Protein AF-A0A8S8YQI4-F1 (afdb_monomer_lite)

Structure (mmCIF, N/CA/C/O backbone):
data_AF-A0A8S8YQI4-F1
#
_entry.id   AF-A0A8S8YQI4-F1
#
loop_
_atom_site.group_PDB
_atom_site.id
_atom_site.type_symbol
_atom_site.label_atom_id
_atom_site.label_alt_id
_atom_site.label_comp_id
_atom_site.label_asym_id
_atom_site.label_entity_id
_atom_site.label_seq_id
_atom_site.pdbx_PDB_ins_code
_atom_site.Cartn_x
_atom_site.Cartn_y
_atom_site.Cartn_z
_atom_site.occupancy
_atom_site.B_iso_or_equiv
_atom_site.auth_seq_id
_atom_site.auth_comp_id
_atom_site.auth_asym_id
_atom_site.auth_atom_id
_atom_site.pdbx_PDB_model_num
ATOM 1 N N . MET A 1 1 ? -11.901 18.623 25.669 1.00 56.88 1 MET A N 1
ATOM 2 C CA . MET A 1 1 ? -11.409 17.222 25.648 1.00 56.88 1 MET A CA 1
ATOM 3 C C . MET A 1 1 ? -11.848 16.503 24.377 1.00 56.88 1 MET A C 1
ATOM 5 O O . MET A 1 1 ? -10.993 15.899 23.750 1.00 56.88 1 MET A O 1
ATOM 9 N N . GLN A 1 2 ? -13.115 16.624 23.959 1.00 64.44 2 GLN A N 1
ATOM 10 C CA . GLN A 1 2 ? -13.616 16.073 22.688 1.00 64.44 2 GLN A CA 1
ATOM 11 C C . GLN A 1 2 ? -12.958 16.687 21.441 1.00 64.44 2 GLN A C 1
ATOM 13 O O . GLN A 1 2 ? -12.455 15.941 20.616 1.00 64.44 2 GLN A O 1
ATOM 18 N N . GLU A 1 3 ? -12.821 18.014 21.363 1.00 71.62 3 GLU A N 1
ATOM 19 C CA . GLU A 1 3 ? -12.190 18.674 20.199 1.00 71.62 3 GLU A CA 1
ATOM 20 C C . GLU A 1 3 ? -10.741 18.226 19.954 1.00 71.62 3 GLU A C 1
ATOM 22 O O . GLU A 1 3 ? -10.328 18.026 18.819 1.00 71.62 3 GLU A O 1
ATOM 27 N N . LYS A 1 4 ? -9.959 17.999 21.020 1.00 70.75 4 LYS A N 1
ATOM 28 C CA . LYS A 1 4 ? -8.586 17.477 20.890 1.00 70.75 4 LYS A CA 1
ATOM 29 C C . LYS A 1 4 ? -8.557 16.031 20.387 1.00 70.75 4 LYS A C 1
ATOM 31 O O . LYS A 1 4 ? -7.620 15.659 19.691 1.00 70.75 4 LYS A O 1
ATOM 36 N N . LYS A 1 5 ? -9.560 15.218 20.738 1.00 68.56 5 LYS A N 1
ATOM 37 C CA . LYS A 1 5 ? -9.697 13.848 20.218 1.00 68.56 5 LYS A CA 1
ATOM 38 C C . LYS A 1 5 ? -10.067 13.855 18.740 1.00 68.56 5 LYS A C 1
ATOM 40 O O . LYS A 1 5 ? -9.473 13.122 17.961 1.00 68.56 5 LYS A O 1
ATOM 45 N N . GLU A 1 6 ? -11.000 14.717 18.359 1.00 75.50 6 GLU A N 1
ATOM 46 C CA . GLU A 1 6 ? -11.447 14.866 16.975 1.00 75.50 6 GLU A CA 1
ATOM 47 C C . GLU A 1 6 ? -10.315 15.381 16.072 1.00 75.50 6 GLU A C 1
ATOM 49 O O . GLU A 1 6 ? -10.077 14.827 15.004 1.00 75.50 6 GLU A O 1
ATOM 54 N N . GLN A 1 7 ? -9.509 16.332 16.556 1.00 71.75 7 GLN A N 1
ATOM 55 C CA . GLN A 1 7 ? -8.294 16.784 15.867 1.00 71.75 7 GLN A CA 1
ATOM 56 C C . GLN A 1 7 ? -7.255 15.670 15.689 1.00 71.75 7 GLN A C 1
ATOM 58 O O . GLN A 1 7 ? -6.688 15.531 14.609 1.00 71.75 7 GLN A O 1
ATOM 63 N N . LEU A 1 8 ? -7.008 14.856 16.722 1.00 74.00 8 LEU A N 1
ATOM 64 C CA . LEU A 1 8 ? -6.088 13.715 16.620 1.00 74.00 8 LEU A CA 1
ATOM 65 C C . LEU A 1 8 ? -6.598 12.650 15.642 1.00 74.00 8 LEU A C 1
ATOM 67 O O . LEU A 1 8 ? -5.800 12.026 14.942 1.00 74.00 8 LEU A O 1
ATOM 71 N N . ARG A 1 9 ? -7.918 12.449 15.584 1.00 71.12 9 ARG A N 1
ATOM 72 C CA . ARG A 1 9 ? -8.564 11.531 14.646 1.00 71.12 9 ARG A CA 1
ATOM 73 C C . ARG A 1 9 ? -8.405 12.018 13.207 1.00 71.12 9 ARG A C 1
ATOM 75 O O . ARG A 1 9 ? -7.918 11.253 12.381 1.00 71.12 9 ARG A O 1
ATOM 82 N N . LEU A 1 10 ? -8.729 13.281 12.932 1.00 74.31 10 LEU A N 1
ATOM 83 C CA . LEU A 1 10 ? -8.571 13.891 11.608 1.00 74.31 10 LEU A CA 1
ATOM 84 C C . LEU A 1 10 ? -7.110 13.870 11.144 1.00 74.31 10 LEU A C 1
ATOM 86 O O . LEU A 1 10 ? -6.831 13.409 10.042 1.00 74.31 10 LEU A O 1
ATOM 90 N N . ALA A 1 11 ? -6.169 14.249 12.014 1.00 75.88 11 ALA A N 1
ATOM 91 C CA . ALA A 1 11 ? -4.742 14.217 11.696 1.00 75.88 11 ALA A CA 1
ATOM 92 C C . ALA A 1 11 ? -4.249 12.802 11.346 1.00 75.88 11 ALA A C 1
ATOM 94 O O . ALA A 1 11 ? -3.441 12.628 10.436 1.00 75.88 11 ALA A O 1
ATOM 95 N N . ARG A 1 12 ? -4.757 11.772 12.036 1.00 70.25 12 ARG A N 1
ATOM 96 C CA . ARG A 1 12 ? -4.430 10.375 11.731 1.00 70.25 12 ARG A CA 1
ATOM 97 C C . ARG A 1 12 ? -5.005 9.945 10.379 1.00 70.25 12 ARG A C 1
ATOM 99 O O . ARG A 1 12 ? -4.291 9.322 9.602 1.00 70.25 12 ARG A O 1
ATOM 106 N N . VAL A 1 13 ? -6.262 10.287 10.086 1.00 71.38 13 VAL A N 1
ATOM 107 C CA . VAL A 1 13 ? -6.902 9.992 8.789 1.00 71.38 13 VAL A CA 1
ATOM 108 C C . VAL A 1 13 ? -6.137 10.659 7.643 1.00 71.38 13 VAL A C 1
ATOM 110 O O . VAL A 1 13 ? -5.856 10.014 6.633 1.00 71.38 13 VAL A O 1
ATOM 113 N N . GLU A 1 14 ? -5.760 11.928 7.801 1.00 75.88 14 GLU A N 1
ATOM 114 C CA . GLU A 1 14 ? -4.993 12.672 6.798 1.00 75.88 14 GLU A CA 1
ATOM 115 C C . GLU A 1 14 ? -3.600 12.074 6.569 1.00 75.88 14 GLU A C 1
ATOM 117 O O . GLU A 1 14 ? -3.193 11.905 5.418 1.00 75.88 14 GLU A O 1
ATOM 122 N N . ASP A 1 15 ? -2.894 11.679 7.633 1.00 73.81 15 ASP A N 1
ATOM 123 C CA . ASP A 1 15 ? -1.595 11.007 7.525 1.00 73.81 15 ASP A CA 1
ATOM 124 C C . ASP A 1 15 ? -1.710 9.671 6.767 1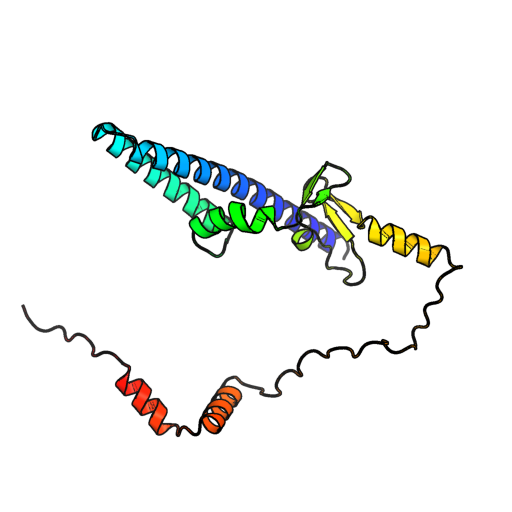.00 73.81 15 ASP A C 1
ATOM 126 O O . ASP A 1 15 ? -0.941 9.401 5.841 1.00 73.81 15 ASP A O 1
ATOM 130 N N . PHE A 1 16 ? -2.736 8.864 7.061 1.00 68.81 16 PHE A N 1
ATOM 131 C CA . PHE A 1 16 ? -3.000 7.629 6.316 1.00 68.81 16 PHE A CA 1
ATOM 132 C C . PHE A 1 16 ? -3.361 7.879 4.849 1.00 68.81 16 PHE A C 1
ATOM 134 O O . PHE A 1 16 ? -2.871 7.158 3.978 1.00 68.81 16 PHE A O 1
ATOM 141 N N . ARG A 1 17 ? -4.174 8.898 4.541 1.00 74.50 17 ARG A N 1
ATOM 142 C CA . ARG A 1 17 ? -4.509 9.264 3.153 1.00 74.50 17 ARG A CA 1
ATOM 143 C C . ARG A 1 17 ? -3.270 9.689 2.372 1.00 74.50 17 ARG A C 1
ATOM 145 O O . ARG A 1 17 ? -3.064 9.219 1.251 1.00 74.50 17 ARG A O 1
ATOM 152 N N . ASN A 1 18 ? -2.414 10.506 2.981 1.00 74.56 18 ASN A N 1
ATOM 153 C CA . ASN A 1 18 ? -1.145 10.913 2.386 1.00 74.56 18 ASN A CA 1
ATOM 154 C C . ASN A 1 18 ? -0.247 9.696 2.130 1.00 74.56 18 ASN A C 1
ATOM 156 O O . ASN A 1 18 ? 0.231 9.510 1.009 1.00 74.56 18 ASN A O 1
ATOM 160 N N . LYS A 1 19 ? -0.106 8.797 3.111 1.00 72.44 19 LYS A N 1
ATOM 161 C CA . LYS A 1 19 ? 0.637 7.537 2.952 1.00 72.44 19 LYS A CA 1
ATOM 162 C C . LYS A 1 19 ? 0.039 6.637 1.863 1.00 72.44 19 LYS A C 1
ATOM 164 O O . LYS A 1 19 ? 0.785 6.113 1.040 1.00 72.44 19 LYS A O 1
ATOM 169 N N . LYS A 1 20 ? -1.290 6.511 1.759 1.00 76.12 20 LYS A N 1
ATOM 170 C CA . LYS A 1 20 ? -1.975 5.739 0.698 1.00 76.12 20 LYS A CA 1
ATOM 171 C C . LYS A 1 20 ? -1.649 6.288 -0.695 1.00 76.12 20 LYS A C 1
ATOM 173 O O . LYS A 1 20 ? -1.354 5.512 -1.606 1.00 76.12 20 LYS A O 1
ATOM 178 N N . LEU A 1 21 ? -1.646 7.612 -0.869 1.00 79.31 21 LEU A N 1
ATOM 179 C CA . LEU A 1 21 ? -1.273 8.251 -2.137 1.00 79.31 21 LEU A CA 1
ATOM 180 C C . LEU A 1 21 ? 0.182 7.962 -2.523 1.00 79.31 21 LEU A C 1
ATOM 182 O O . LEU A 1 21 ? 0.447 7.583 -3.667 1.00 79.31 21 LEU A O 1
ATOM 186 N N . VAL A 1 22 ? 1.113 8.101 -1.576 1.00 78.31 22 VAL A N 1
ATOM 187 C CA . VAL A 1 22 ? 2.540 7.827 -1.809 1.00 78.31 22 VAL A CA 1
ATOM 188 C C . VAL A 1 22 ? 2.764 6.338 -2.093 1.00 78.31 22 VAL A C 1
ATOM 190 O O . VAL A 1 22 ? 3.455 6.000 -3.049 1.00 78.31 22 VAL A O 1
ATOM 193 N N . MET A 1 23 ? 2.097 5.435 -1.371 1.00 77.50 23 MET A N 1
ATOM 194 C CA . MET A 1 23 ? 2.178 3.986 -1.594 1.00 77.50 23 MET A CA 1
ATOM 195 C C . MET A 1 23 ? 1.638 3.570 -2.971 1.00 77.50 23 MET A C 1
ATOM 197 O O . MET A 1 23 ? 2.203 2.696 -3.633 1.00 77.50 23 MET A O 1
ATOM 201 N N . ASN A 1 24 ? 0.566 4.211 -3.441 1.00 78.94 24 ASN A N 1
ATOM 202 C CA . ASN A 1 24 ? 0.034 3.987 -4.784 1.00 78.94 24 ASN A CA 1
ATOM 203 C C . ASN A 1 24 ? 0.989 4.478 -5.876 1.00 78.94 24 ASN A C 1
ATOM 205 O O . ASN A 1 24 ? 1.142 3.805 -6.898 1.00 78.94 24 ASN A O 1
ATOM 209 N N . ARG A 1 25 ? 1.639 5.629 -5.668 1.00 86.00 25 ARG A N 1
ATOM 210 C CA . ARG A 1 25 ? 2.670 6.146 -6.576 1.00 86.00 25 ARG A CA 1
ATOM 211 C C . ARG A 1 25 ? 3.883 5.215 -6.614 1.00 86.00 25 ARG A C 1
ATOM 213 O O . ARG A 1 25 ? 4.232 4.754 -7.697 1.00 86.00 25 ARG A O 1
ATOM 220 N N . LEU A 1 26 ? 4.421 4.845 -5.451 1.00 83.75 26 LEU A N 1
ATOM 221 C CA . LEU A 1 26 ? 5.543 3.916 -5.313 1.00 83.75 26 LEU A CA 1
ATOM 222 C C . LEU A 1 26 ? 5.267 2.579 -6.007 1.00 83.75 26 LEU A C 1
ATOM 224 O O . LEU A 1 26 ? 6.092 2.095 -6.776 1.00 83.75 26 LEU A O 1
ATOM 228 N N . GLY A 1 27 ? 4.075 2.011 -5.801 1.00 80.44 27 GLY A N 1
ATOM 229 C CA . GLY A 1 27 ? 3.669 0.769 -6.453 1.00 80.44 27 GLY A CA 1
ATOM 230 C C . GLY A 1 27 ? 3.701 0.845 -7.983 1.00 80.44 27 GLY A C 1
ATOM 231 O O . GLY A 1 27 ? 4.165 -0.094 -8.624 1.00 80.44 27 GLY A O 1
ATOM 232 N N . LYS A 1 28 ? 3.260 1.968 -8.569 1.00 86.00 28 LYS A N 1
ATOM 233 C CA . LYS A 1 28 ? 3.327 2.198 -10.024 1.00 86.00 28 LYS A CA 1
ATOM 234 C C . LYS A 1 28 ? 4.765 2.362 -10.511 1.00 86.00 28 LYS A C 1
ATOM 236 O O . LYS A 1 28 ? 5.101 1.843 -11.573 1.00 86.00 28 LYS A O 1
ATOM 241 N N . THR A 1 29 ? 5.606 3.062 -9.750 1.00 86.81 29 THR A N 1
ATOM 242 C CA . THR A 1 29 ? 7.029 3.235 -10.079 1.00 86.81 29 THR A CA 1
ATOM 243 C C . THR A 1 29 ? 7.747 1.889 -10.091 1.00 86.81 29 THR A C 1
ATOM 245 O O . THR A 1 29 ? 8.427 1.578 -11.064 1.00 86.81 29 THR A O 1
ATOM 248 N N . ILE A 1 30 ? 7.523 1.053 -9.075 1.00 83.38 30 ILE A N 1
ATOM 249 C CA . ILE A 1 30 ? 8.073 -0.306 -8.995 1.00 83.38 30 ILE A CA 1
ATOM 250 C C . ILE A 1 30 ? 7.591 -1.170 -10.169 1.00 83.38 30 ILE A C 1
ATOM 252 O O . ILE A 1 30 ? 8.398 -1.841 -10.805 1.00 83.38 30 ILE A O 1
ATOM 256 N N . GLU A 1 31 ? 6.298 -1.132 -10.508 1.00 85.12 31 GLU A N 1
ATOM 257 C CA . GLU A 1 31 ? 5.772 -1.870 -11.666 1.00 85.12 31 GLU A CA 1
ATOM 258 C C . GLU A 1 31 ? 6.450 -1.437 -12.978 1.00 85.12 31 GLU A C 1
ATOM 260 O O . GLU A 1 31 ? 6.742 -2.268 -13.840 1.00 85.12 31 GLU A O 1
ATOM 265 N N . LEU A 1 32 ? 6.720 -0.138 -13.135 1.00 88.94 32 LEU A N 1
ATOM 266 C CA . LEU A 1 32 ? 7.417 0.386 -14.303 1.00 88.94 32 LEU A CA 1
ATOM 267 C C . LEU A 1 32 ? 8.888 -0.050 -14.339 1.00 88.94 32 LEU A C 1
ATOM 269 O O . LEU A 1 32 ? 9.364 -0.409 -15.411 1.00 88.94 32 LEU A O 1
ATOM 273 N N . ILE A 1 33 ? 9.583 -0.048 -13.195 1.00 86.75 33 ILE A N 1
ATOM 274 C CA . ILE A 1 33 ? 10.963 -0.547 -13.073 1.00 86.75 33 ILE A CA 1
ATOM 275 C C . ILE A 1 33 ? 11.029 -1.991 -13.566 1.00 86.75 33 ILE A C 1
ATOM 277 O O . ILE A 1 33 ? 11.780 -2.269 -14.492 1.00 86.75 33 ILE A O 1
ATOM 281 N N . VAL A 1 34 ? 10.157 -2.870 -13.061 1.00 84.75 34 VAL A N 1
ATOM 282 C CA . VAL A 1 34 ? 10.121 -4.283 -13.478 1.00 84.75 34 VAL A CA 1
ATOM 283 C C . VAL A 1 34 ? 9.887 -4.422 -14.989 1.00 84.75 34 VAL A C 1
ATOM 285 O O . VAL A 1 34 ? 10.515 -5.247 -15.648 1.00 84.75 34 VAL A O 1
ATOM 288 N N . LYS A 1 35 ? 9.008 -3.600 -15.582 1.00 88.06 35 LYS A N 1
ATOM 289 C CA . LYS A 1 35 ? 8.797 -3.593 -17.044 1.00 88.06 35 LYS A CA 1
ATOM 290 C C . LYS A 1 35 ? 10.040 -3.137 -17.811 1.00 88.06 35 LYS A C 1
ATOM 292 O O . LYS A 1 35 ? 10.332 -3.690 -18.867 1.00 88.06 35 LYS A O 1
ATOM 297 N N . LEU A 1 36 ? 10.744 -2.124 -17.312 1.00 88.31 36 LEU A N 1
ATOM 298 C CA . LEU A 1 36 ? 11.964 -1.602 -17.929 1.00 88.31 36 LEU A CA 1
ATOM 299 C C . LEU A 1 36 ? 13.132 -2.589 -17.817 1.00 88.31 36 LEU A C 1
ATOM 301 O O . LEU A 1 36 ? 13.884 -2.711 -18.778 1.00 88.31 36 LEU A O 1
ATOM 305 N N . GLU A 1 37 ? 13.257 -3.308 -16.700 1.00 85.19 37 GLU A N 1
ATOM 306 C CA . GLU A 1 37 ? 14.256 -4.369 -16.509 1.00 85.19 37 GLU A CA 1
ATOM 307 C C . GLU A 1 37 ? 14.031 -5.522 -17.489 1.00 85.19 37 GLU A C 1
ATOM 309 O O . GLU A 1 37 ? 14.949 -5.874 -18.223 1.00 85.19 37 GLU A O 1
ATOM 314 N N . ASN A 1 38 ? 12.792 -6.018 -17.604 1.00 85.12 38 ASN A N 1
ATOM 315 C CA . ASN A 1 38 ? 12.456 -7.056 -18.587 1.00 85.12 38 ASN A CA 1
ATOM 316 C C . ASN A 1 38 ? 12.790 -6.609 -20.021 1.00 85.12 38 ASN A C 1
ATOM 318 O O . ASN A 1 38 ? 13.390 -7.355 -20.789 1.00 85.12 38 ASN A O 1
ATOM 322 N N . ASN A 1 39 ? 12.451 -5.364 -20.375 1.00 87.75 39 ASN A N 1
ATOM 323 C CA . ASN A 1 39 ? 12.792 -4.821 -21.689 1.00 87.75 39 ASN A CA 1
ATOM 324 C C . ASN A 1 39 ? 14.312 -4.682 -21.883 1.00 87.75 39 ASN A C 1
ATOM 326 O O . ASN A 1 39 ? 14.794 -4.880 -22.990 1.00 87.75 39 ASN A O 1
ATOM 330 N N . LEU A 1 40 ? 15.075 -4.321 -20.844 1.00 87.00 40 LEU A N 1
ATOM 331 C CA . LEU A 1 40 ? 16.535 -4.195 -20.915 1.00 87.00 40 LEU A CA 1
ATOM 332 C C . LEU A 1 40 ? 17.213 -5.548 -21.171 1.00 87.00 40 LEU A C 1
ATOM 334 O O . LEU A 1 40 ? 18.232 -5.590 -21.870 1.00 87.00 40 LEU A O 1
ATOM 338 N N . ASP A 1 41 ? 16.661 -6.622 -20.612 1.00 80.62 41 ASP A N 1
ATOM 339 C CA . ASP A 1 41 ? 17.153 -7.985 -20.809 1.00 80.62 41 ASP A CA 1
ATOM 340 C C . ASP A 1 41 ? 16.920 -8.471 -22.247 1.00 80.62 41 ASP A C 1
ATOM 342 O O . ASP A 1 41 ? 17.832 -9.046 -22.847 1.00 80.62 41 ASP A O 1
ATOM 346 N N . ASP A 1 42 ? 15.760 -8.152 -22.828 1.00 87.56 42 ASP A N 1
ATOM 347 C CA . ASP A 1 42 ? 15.399 -8.511 -24.207 1.00 87.56 42 ASP A CA 1
ATOM 348 C C . ASP A 1 42 ? 16.047 -7.601 -25.276 1.00 87.56 42 ASP A C 1
ATOM 350 O O . ASP A 1 42 ? 16.108 -7.955 -26.459 1.00 87.56 42 ASP A O 1
ATOM 354 N N . GLU A 1 43 ? 16.537 -6.416 -24.896 1.00 90.44 43 GLU A N 1
ATOM 355 C CA . GLU A 1 43 ? 17.016 -5.413 -25.848 1.00 90.44 43 GLU A CA 1
ATOM 356 C C . GLU A 1 43 ? 18.442 -5.697 -26.346 1.00 90.44 43 GLU A C 1
ATOM 358 O O . GLU A 1 43 ? 19.406 -5.801 -25.581 1.00 90.44 43 GLU A O 1
ATOM 363 N N . SER A 1 44 ? 18.598 -5.753 -27.670 1.00 85.62 44 SER A N 1
ATOM 364 C CA . SER A 1 44 ? 19.865 -6.104 -28.334 1.00 85.62 44 SER A CA 1
ATOM 365 C C . SER A 1 44 ? 20.672 -4.892 -28.802 1.00 85.62 44 SER A C 1
ATOM 367 O O . SER A 1 44 ? 21.852 -5.027 -29.119 1.00 85.62 44 SER A O 1
ATOM 369 N N . LYS A 1 45 ? 20.060 -3.700 -28.852 1.00 92.88 45 LYS A N 1
ATOM 370 C CA . LYS A 1 45 ? 20.719 -2.470 -29.315 1.00 92.88 45 LYS A CA 1
ATOM 371 C C . LYS A 1 45 ? 21.293 -1.661 -28.156 1.00 92.88 45 LYS A C 1
ATOM 373 O O . LYS A 1 45 ? 20.545 -1.155 -27.322 1.00 92.88 45 LYS A O 1
ATOM 378 N N . ASP A 1 46 ? 22.604 -1.427 -28.173 1.00 87.31 46 ASP A N 1
ATOM 379 C CA . ASP A 1 46 ? 23.318 -0.713 -27.102 1.00 87.31 46 ASP A CA 1
ATOM 380 C C . ASP A 1 46 ? 22.781 0.699 -26.821 1.00 87.31 46 ASP A C 1
ATOM 382 O O . ASP A 1 46 ? 22.627 1.082 -25.662 1.00 87.31 46 ASP A O 1
ATOM 386 N N . GLU A 1 47 ? 22.406 1.462 -27.854 1.00 89.62 47 GLU A N 1
ATOM 387 C CA . GLU A 1 47 ? 21.803 2.792 -27.666 1.00 89.62 47 GLU A CA 1
ATOM 388 C C . GLU A 1 47 ? 20.460 2.736 -26.920 1.00 89.62 47 GLU A C 1
ATOM 390 O O . GLU A 1 47 ? 20.145 3.626 -26.127 1.00 89.62 47 GLU A O 1
ATOM 395 N N . GLN A 1 48 ? 19.648 1.702 -27.168 1.00 89.44 48 GLN A N 1
ATOM 396 C CA . GLN A 1 48 ? 18.376 1.513 -26.468 1.00 89.44 48 GLN A CA 1
ATOM 397 C C . GLN A 1 48 ? 18.609 0.992 -25.049 1.00 89.44 48 GLN A C 1
ATOM 399 O O . GLN A 1 48 ? 17.970 1.486 -24.121 1.00 89.44 48 GLN A O 1
ATOM 404 N N . ARG A 1 49 ? 19.591 0.102 -24.852 1.00 89.19 49 ARG A N 1
ATOM 405 C CA . ARG A 1 49 ? 20.017 -0.344 -23.518 1.00 89.19 49 ARG A CA 1
ATOM 406 C C . ARG A 1 49 ? 20.497 0.822 -22.654 1.00 89.19 49 ARG A C 1
ATOM 408 O O . ARG A 1 49 ? 20.119 0.889 -21.490 1.00 89.19 49 ARG A O 1
ATOM 415 N N . SER A 1 50 ? 21.274 1.759 -23.208 1.00 90.75 50 SER A N 1
ATOM 416 C CA . SER A 1 50 ? 21.719 2.954 -22.472 1.00 90.75 50 SER A CA 1
ATOM 417 C C . SER A 1 50 ? 20.530 3.797 -22.009 1.00 90.75 50 SER A C 1
ATOM 419 O O . SER A 1 50 ? 20.430 4.113 -20.830 1.00 90.75 50 SER A O 1
ATOM 421 N N . LYS A 1 51 ? 19.567 4.071 -22.899 1.00 93.00 51 LYS A N 1
ATOM 422 C CA . LYS A 1 51 ? 18.353 4.833 -22.552 1.00 93.00 51 LYS A CA 1
ATOM 423 C C . LYS A 1 51 ? 17.499 4.139 -21.492 1.00 93.00 51 LYS A C 1
ATOM 425 O O . LYS A 1 51 ? 16.892 4.810 -20.662 1.00 93.00 51 LYS A O 1
ATOM 430 N N . LEU A 1 52 ? 17.415 2.809 -21.536 1.00 90.00 52 LEU A N 1
ATOM 431 C CA . LEU A 1 52 ? 16.694 2.023 -20.535 1.00 90.00 52 LEU A CA 1
ATOM 432 C C . LEU A 1 52 ? 17.391 2.082 -19.170 1.00 90.00 52 LEU A C 1
ATOM 434 O O . LEU A 1 52 ? 16.705 2.229 -18.164 1.00 90.00 52 LEU A O 1
ATOM 438 N N . ARG A 1 53 ? 18.731 2.051 -19.125 1.00 88.69 53 ARG A N 1
ATOM 439 C CA . ARG A 1 53 ? 19.496 2.242 -17.880 1.00 88.69 53 ARG A CA 1
ATOM 440 C C . ARG A 1 53 ? 19.267 3.626 -17.271 1.00 88.69 53 ARG A C 1
ATOM 442 O O . ARG A 1 53 ? 18.978 3.695 -16.082 1.00 88.69 53 ARG A O 1
ATOM 449 N N . ASP A 1 54 ? 19.290 4.688 -18.077 1.00 93.69 54 ASP A N 1
ATOM 450 C CA . ASP A 1 54 ? 19.032 6.057 -17.597 1.00 93.69 54 ASP A CA 1
ATOM 451 C C . ASP A 1 54 ? 17.610 6.195 -17.015 1.00 93.69 54 ASP A C 1
ATOM 453 O O . ASP A 1 54 ? 17.377 6.844 -15.988 1.00 93.69 54 ASP A O 1
ATOM 457 N N . GLN A 1 55 ? 16.629 5.548 -17.657 1.00 90.69 55 GLN A N 1
ATOM 458 C CA . GLN A 1 55 ? 15.262 5.493 -17.142 1.00 90.69 55 GLN A CA 1
ATOM 459 C C . GLN A 1 55 ? 15.185 4.702 -15.836 1.00 90.69 55 GLN A C 1
ATOM 461 O O . GLN A 1 55 ? 14.540 5.164 -14.899 1.00 90.69 55 GLN A O 1
ATOM 466 N N . LEU A 1 56 ? 15.841 3.544 -15.749 1.00 88.25 56 LEU A N 1
ATOM 467 C CA . LEU A 1 56 ? 15.887 2.737 -14.529 1.00 88.25 56 LEU A CA 1
ATOM 468 C C . LEU A 1 56 ? 16.517 3.499 -13.363 1.00 88.25 56 LEU A C 1
ATOM 470 O O . LEU A 1 56 ? 15.969 3.465 -12.265 1.00 88.25 56 LEU A O 1
ATOM 474 N N . GLU A 1 57 ? 17.596 4.244 -13.599 1.00 87.44 57 GLU A N 1
ATOM 475 C CA . GLU A 1 57 ? 18.220 5.095 -12.583 1.00 87.44 57 GLU A CA 1
ATOM 476 C C . GLU A 1 57 ? 17.245 6.170 -12.086 1.00 87.44 57 GLU A C 1
ATOM 478 O O . GLU A 1 57 ? 17.009 6.301 -10.883 1.00 87.44 57 GLU A O 1
ATOM 483 N N . THR A 1 58 ? 16.589 6.874 -13.014 1.00 91.75 58 THR A N 1
ATOM 484 C CA . THR A 1 58 ? 15.596 7.905 -12.675 1.00 91.75 58 THR A CA 1
ATOM 485 C C . THR A 1 58 ? 14.447 7.325 -11.845 1.00 91.75 58 THR A C 1
ATOM 487 O O . THR A 1 58 ? 14.073 7.882 -10.812 1.00 91.75 58 THR A O 1
ATOM 490 N N . ARG A 1 59 ? 13.901 6.174 -12.257 1.00 87.56 59 ARG A N 1
ATOM 491 C CA . ARG A 1 59 ? 12.806 5.504 -11.542 1.00 87.56 59 ARG A CA 1
ATOM 492 C C . ARG A 1 59 ? 13.248 4.931 -10.201 1.00 87.56 59 ARG A C 1
ATOM 494 O O . ARG A 1 59 ? 12.469 4.969 -9.252 1.00 87.56 59 ARG A O 1
ATOM 501 N N . GLY A 1 60 ? 14.485 4.454 -10.101 1.00 83.50 60 GLY A N 1
ATOM 502 C CA . GLY A 1 60 ? 15.082 4.001 -8.849 1.00 83.50 60 GLY A CA 1
ATOM 503 C C . GLY A 1 60 ? 15.149 5.123 -7.813 1.00 83.50 60 GLY A C 1
ATOM 504 O O . GLY A 1 60 ? 14.752 4.921 -6.667 1.00 83.50 60 GLY A O 1
ATOM 505 N N . LEU A 1 61 ? 15.549 6.330 -8.225 1.00 84.12 61 LEU A N 1
ATOM 506 C CA . LEU A 1 61 ? 15.569 7.511 -7.354 1.00 84.12 61 LEU A CA 1
ATOM 507 C C . LEU A 1 61 ? 14.161 7.957 -6.929 1.00 84.12 61 LEU A C 1
ATOM 509 O O . LEU A 1 61 ? 13.957 8.337 -5.775 1.00 84.12 61 LEU A O 1
ATOM 513 N N . GLU A 1 62 ? 13.181 7.900 -7.836 1.00 87.75 62 GLU A N 1
ATOM 514 C CA . GLU A 1 62 ? 11.772 8.170 -7.511 1.00 87.75 62 GLU A CA 1
ATOM 515 C C . GLU A 1 62 ? 11.238 7.175 -6.471 1.00 87.75 62 GLU A C 1
ATOM 517 O O . GLU A 1 62 ? 10.628 7.580 -5.480 1.00 87.75 62 GLU A O 1
ATOM 522 N N . ALA A 1 63 ? 11.509 5.881 -6.663 1.00 83.88 63 ALA A N 1
ATOM 523 C CA . ALA A 1 63 ? 11.089 4.836 -5.738 1.00 83.88 63 ALA A CA 1
ATOM 524 C C . ALA A 1 63 ? 11.767 4.977 -4.368 1.00 83.88 63 ALA A C 1
ATOM 526 O O . ALA A 1 63 ? 11.095 4.854 -3.348 1.00 83.88 63 ALA A O 1
ATOM 527 N N . ALA A 1 64 ? 13.067 5.287 -4.330 1.00 78.19 64 ALA A N 1
ATOM 528 C CA . ALA A 1 64 ? 13.804 5.503 -3.085 1.00 78.19 64 ALA A CA 1
ATOM 529 C C . ALA A 1 64 ? 13.247 6.691 -2.284 1.00 78.19 64 ALA A C 1
ATOM 531 O O . ALA A 1 64 ? 13.058 6.585 -1.074 1.00 78.19 64 ALA A O 1
ATOM 532 N N . ARG A 1 65 ? 12.904 7.793 -2.962 1.00 82.75 65 ARG A N 1
ATOM 533 C CA . ARG A 1 65 ? 12.288 8.963 -2.320 1.00 82.75 65 ARG A CA 1
ATOM 534 C C . ARG A 1 65 ? 10.932 8.633 -1.702 1.00 82.75 65 ARG A C 1
ATOM 536 O O . ARG A 1 65 ? 10.651 9.026 -0.575 1.00 82.75 65 ARG A O 1
ATOM 543 N N . ASP A 1 66 ? 10.081 7.931 -2.444 1.00 82.56 66 ASP A N 1
ATOM 544 C CA . ASP A 1 66 ? 8.754 7.551 -1.953 1.00 82.56 66 ASP A CA 1
ATOM 545 C C . ASP A 1 66 ? 8.841 6.515 -0.822 1.00 82.56 66 ASP A C 1
ATOM 547 O O . ASP A 1 66 ? 8.030 6.539 0.101 1.00 82.56 66 ASP A O 1
ATOM 551 N N . HIS A 1 67 ? 9.847 5.642 -0.862 1.00 77.88 67 HIS A N 1
ATOM 552 C CA . HIS A 1 67 ? 10.155 4.686 0.198 1.00 77.88 67 HIS A CA 1
ATOM 553 C C . HIS A 1 67 ? 10.579 5.383 1.498 1.00 77.88 67 HIS A C 1
ATOM 555 O O . HIS A 1 67 ? 10.105 5.012 2.572 1.00 77.88 67 HIS A O 1
ATOM 561 N N . GLU A 1 68 ? 11.440 6.399 1.405 1.00 77.75 68 GLU A N 1
ATOM 562 C CA . GLU A 1 68 ? 11.864 7.224 2.542 1.00 77.75 68 GLU A CA 1
ATOM 563 C C . GLU A 1 68 ? 10.685 8.019 3.123 1.00 77.75 68 GLU A C 1
ATOM 565 O O . GLU A 1 68 ? 10.479 8.022 4.332 1.00 77.75 68 GLU A O 1
ATOM 570 N N . MET A 1 69 ? 9.847 8.611 2.264 1.00 77.12 69 MET A N 1
ATOM 571 C CA . MET A 1 69 ? 8.658 9.372 2.675 1.00 77.12 69 MET A CA 1
ATOM 572 C C . MET A 1 69 ? 7.612 8.522 3.410 1.00 77.12 69 MET A C 1
ATOM 574 O O . MET A 1 69 ? 6.842 9.044 4.213 1.00 77.12 69 MET A O 1
ATOM 578 N N . LEU A 1 70 ? 7.562 7.221 3.124 1.00 72.62 70 LEU A N 1
ATOM 579 C CA . LEU A 1 70 ? 6.686 6.278 3.816 1.00 72.62 70 LEU A CA 1
ATOM 580 C C . LEU A 1 70 ? 7.317 5.688 5.085 1.00 72.62 70 LEU A C 1
ATOM 582 O O . LEU A 1 70 ? 6.653 4.894 5.750 1.00 72.62 70 LEU A O 1
ATOM 586 N N . GLU A 1 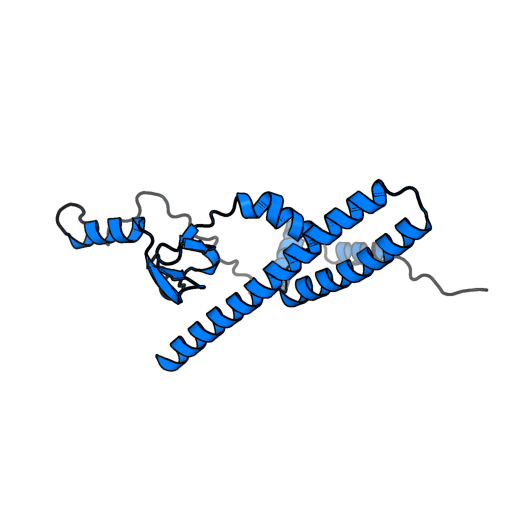71 ? 8.569 6.043 5.398 1.00 71.88 71 GLU A N 1
ATOM 587 C CA . GLU A 1 71 ? 9.355 5.481 6.506 1.00 71.88 71 GLU A CA 1
ATOM 588 C C . GLU A 1 71 ? 9.324 3.942 6.517 1.00 71.88 71 GLU A C 1
ATOM 590 O O . GLU A 1 71 ? 9.306 3.297 7.568 1.00 71.88 71 GLU A O 1
ATOM 595 N N . LEU A 1 72 ? 9.268 3.329 5.328 1.00 66.00 72 LEU A N 1
ATOM 596 C CA . LEU A 1 72 ? 9.188 1.878 5.221 1.00 66.00 72 LEU A CA 1
ATOM 597 C C . LEU A 1 72 ? 10.517 1.280 5.675 1.00 66.00 72 LEU A C 1
ATOM 599 O O . LEU A 1 72 ? 11.586 1.683 5.222 1.00 66.00 72 LEU A O 1
ATOM 603 N N . ALA A 1 73 ? 10.449 0.303 6.572 1.00 59.84 73 ALA A N 1
ATOM 604 C CA . ALA A 1 73 ? 11.605 -0.500 6.930 1.00 59.84 73 ALA A CA 1
ATOM 605 C C . ALA A 1 73 ? 11.843 -1.550 5.836 1.00 59.84 73 ALA A C 1
ATOM 607 O O . ALA A 1 73 ? 10.935 -2.318 5.515 1.00 59.84 73 ALA A O 1
ATOM 608 N N . GLY A 1 74 ? 13.058 -1.599 5.291 1.00 63.91 74 GLY A N 1
ATOM 609 C CA . GLY A 1 74 ? 13.460 -2.589 4.290 1.00 63.91 74 GLY A CA 1
ATOM 610 C C . GLY A 1 74 ? 14.068 -1.969 3.036 1.00 63.91 74 GLY A C 1
ATOM 611 O O . GLY A 1 74 ? 14.253 -0.761 2.931 1.00 63.91 74 GLY A O 1
ATOM 612 N N . THR A 1 75 ? 14.432 -2.831 2.101 1.00 67.00 75 THR A N 1
ATOM 613 C CA . THR A 1 75 ? 14.879 -2.488 0.751 1.00 67.00 75 THR A CA 1
ATOM 614 C C . THR A 1 75 ? 13.676 -2.401 -0.202 1.00 67.00 75 THR A C 1
ATOM 616 O O . THR A 1 75 ? 12.632 -2.997 0.066 1.00 67.00 75 THR A O 1
ATOM 619 N N . PRO A 1 76 ? 13.791 -1.755 -1.378 1.00 64.81 76 PRO A N 1
ATOM 620 C CA . PRO A 1 76 ? 12.729 -1.774 -2.393 1.00 64.81 76 PRO A CA 1
ATOM 621 C C . PRO A 1 76 ? 12.261 -3.191 -2.780 1.00 64.81 76 PRO A C 1
ATOM 623 O O . PRO A 1 76 ? 11.090 -3.396 -3.104 1.00 64.81 76 PRO A O 1
ATOM 626 N N . GLN A 1 77 ? 13.154 -4.183 -2.688 1.00 58.97 77 GLN A N 1
ATOM 627 C CA . GLN A 1 77 ? 12.828 -5.592 -2.902 1.00 58.97 77 GLN A CA 1
ATOM 628 C C . GLN A 1 77 ? 11.907 -6.149 -1.806 1.00 58.97 77 GLN A C 1
ATOM 630 O O . GLN A 1 77 ? 11.007 -6.931 -2.113 1.00 58.97 77 GLN A O 1
ATOM 635 N N . ASP A 1 78 ? 12.063 -5.700 -0.558 1.00 62.16 78 ASP A N 1
ATOM 636 C CA . ASP A 1 78 ? 11.179 -6.058 0.555 1.00 62.16 78 ASP A CA 1
ATOM 637 C C . ASP A 1 78 ? 9.764 -5.495 0.361 1.00 62.16 78 ASP A C 1
ATOM 639 O O . ASP A 1 78 ? 8.796 -6.128 0.772 1.00 62.16 78 ASP A O 1
ATOM 643 N N . ILE A 1 79 ? 9.603 -4.363 -0.336 1.00 63.94 79 ILE A N 1
ATOM 644 C CA . ILE A 1 79 ? 8.281 -3.823 -0.711 1.00 63.94 79 ILE A CA 1
ATOM 645 C C . ILE A 1 79 ? 7.608 -4.690 -1.777 1.00 63.94 79 ILE A C 1
ATOM 647 O O . ILE A 1 79 ? 6.412 -4.992 -1.681 1.00 63.94 79 ILE A O 1
ATOM 651 N N . VAL A 1 80 ? 8.364 -5.100 -2.801 1.00 60.31 80 VAL A N 1
ATOM 652 C CA . VAL A 1 80 ? 7.875 -6.039 -3.823 1.00 60.31 80 VAL A CA 1
ATOM 653 C C . VAL A 1 80 ? 7.468 -7.354 -3.164 1.00 60.31 80 VAL A C 1
ATOM 655 O O . VAL A 1 80 ? 6.384 -7.878 -3.433 1.00 60.31 80 VAL A O 1
ATOM 658 N N . ASP A 1 81 ? 8.305 -7.860 -2.262 1.00 59.59 81 ASP A N 1
ATOM 659 C CA . ASP A 1 81 ? 8.053 -9.081 -1.510 1.00 59.59 81 ASP A CA 1
ATOM 660 C C . ASP A 1 81 ? 6.891 -8.925 -0.531 1.00 59.59 81 ASP A C 1
ATOM 662 O O . ASP A 1 81 ? 6.080 -9.842 -0.422 1.00 59.59 81 ASP A O 1
ATOM 666 N N . PHE A 1 82 ? 6.713 -7.764 0.101 1.00 61.81 82 PHE A N 1
ATOM 667 C CA . PHE A 1 82 ? 5.521 -7.461 0.883 1.00 61.81 82 PHE A CA 1
ATOM 668 C C . PHE A 1 82 ? 4.279 -7.586 0.003 1.00 61.81 82 PHE A C 1
ATOM 670 O O . PHE A 1 82 ? 3.375 -8.340 0.347 1.00 61.81 82 PHE A O 1
ATOM 677 N N . ARG A 1 83 ? 4.242 -6.957 -1.179 1.00 59.88 83 ARG A N 1
ATOM 678 C CA . ARG A 1 83 ? 3.088 -7.065 -2.090 1.00 59.88 83 ARG A CA 1
ATOM 679 C C . ARG A 1 83 ? 2.863 -8.470 -2.653 1.00 59.88 83 ARG A C 1
ATOM 681 O O . ARG A 1 83 ? 1.715 -8.850 -2.850 1.00 59.88 83 ARG A O 1
ATOM 688 N N . ARG A 1 84 ? 3.917 -9.247 -2.919 1.00 59.81 84 ARG A N 1
ATOM 689 C CA . ARG A 1 84 ? 3.792 -10.611 -3.472 1.00 59.81 84 ARG A CA 1
ATOM 690 C C . ARG A 1 84 ? 3.526 -11.687 -2.427 1.00 59.81 84 ARG A C 1
ATOM 692 O O . ARG A 1 84 ? 2.885 -12.681 -2.752 1.00 59.81 84 ARG A O 1
ATOM 699 N N . LYS A 1 85 ? 4.077 -11.543 -1.223 1.00 57.44 85 LYS A N 1
ATOM 700 C CA . LYS A 1 85 ? 4.134 -12.607 -0.209 1.00 57.44 85 LYS A CA 1
ATOM 701 C C . LYS A 1 85 ? 3.322 -12.272 1.038 1.00 57.44 85 LYS A C 1
ATOM 703 O O . LYS A 1 85 ? 2.752 -13.182 1.624 1.00 57.44 85 LYS A O 1
ATOM 708 N N . ILE A 1 86 ? 3.258 -11.001 1.444 1.00 55.31 86 ILE A N 1
ATOM 709 C CA . ILE A 1 86 ? 2.619 -10.585 2.705 1.00 55.31 86 ILE A CA 1
ATOM 710 C C . ILE A 1 86 ? 1.221 -10.003 2.476 1.00 55.31 86 ILE A C 1
ATOM 712 O O . ILE A 1 86 ? 0.293 -10.428 3.149 1.00 55.31 86 ILE A O 1
ATOM 716 N N . ALA A 1 87 ? 1.028 -9.093 1.519 1.00 58.59 87 ALA A N 1
ATOM 717 C CA . ALA A 1 87 ? -0.264 -8.488 1.190 1.00 58.59 87 ALA A CA 1
ATOM 718 C C . ALA A 1 87 ? -1.348 -9.516 0.809 1.00 58.59 87 ALA A C 1
ATOM 720 O O . ALA A 1 87 ? -2.465 -9.367 1.287 1.00 58.59 87 ALA A O 1
ATOM 721 N N . PRO A 1 88 ? -1.051 -10.606 0.067 1.00 58.84 88 PRO A N 1
ATOM 722 C CA . PRO A 1 88 ? -2.045 -11.650 -0.196 1.00 58.84 88 PRO A CA 1
ATOM 723 C C . PRO A 1 88 ? -2.401 -12.482 1.047 1.00 58.84 88 PRO A C 1
ATOM 725 O O . PRO A 1 88 ? -3.413 -13.176 1.051 1.00 58.84 88 PRO A O 1
ATOM 728 N N . VAL A 1 89 ? -1.553 -12.452 2.083 1.00 56.44 89 VAL A N 1
ATOM 729 C CA . VAL A 1 89 ? -1.743 -13.162 3.362 1.00 56.44 89 VAL A CA 1
ATOM 730 C C . VAL A 1 89 ? -2.366 -12.246 4.422 1.00 56.44 89 VAL A C 1
ATOM 732 O O . VAL A 1 89 ? -3.045 -12.715 5.337 1.00 56.44 89 VAL A O 1
ATOM 735 N N . LEU A 1 90 ? -2.161 -10.932 4.314 1.00 57.50 90 LEU A N 1
ATOM 736 C CA . LEU A 1 90 ? -2.900 -9.928 5.066 1.00 57.50 90 LEU A CA 1
ATOM 737 C C . LEU A 1 90 ? -4.377 -10.078 4.708 1.00 57.50 90 LEU A C 1
ATOM 739 O O . LEU A 1 90 ? -4.779 -9.875 3.568 1.00 57.50 90 LEU A O 1
ATOM 743 N N . CYS A 1 91 ? -5.192 -10.442 5.696 1.00 57.84 91 CYS A N 1
ATOM 744 C CA . CYS A 1 91 ? -6.640 -10.386 5.558 1.00 57.84 91 CYS A CA 1
ATOM 745 C C . CYS A 1 91 ? -7.041 -8.911 5.459 1.00 57.84 91 CYS A C 1
ATOM 747 O O . CYS A 1 91 ? -7.287 -8.267 6.478 1.00 57.84 91 CYS A O 1
ATOM 749 N N . LEU A 1 92 ? -7.036 -8.367 4.244 1.00 63.59 92 LEU A N 1
ATOM 750 C CA . LEU A 1 92 ? -7.648 -7.083 3.945 1.00 63.59 92 LEU A CA 1
ATOM 751 C C . LEU A 1 92 ? -9.162 -7.292 3.979 1.00 63.59 92 LEU A C 1
ATOM 753 O O . LEU A 1 92 ? -9.701 -8.179 3.316 1.00 63.59 92 LEU A O 1
ATOM 757 N N . HIS A 1 93 ? -9.844 -6.515 4.811 1.00 71.94 93 HIS A N 1
ATOM 758 C CA . HIS A 1 93 ? -11.296 -6.5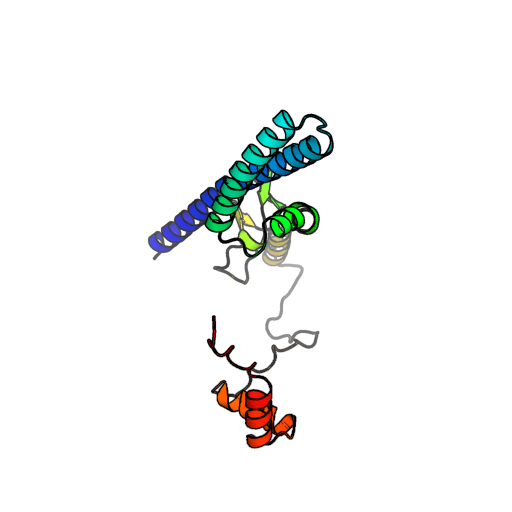34 4.905 1.00 71.94 93 HIS A CA 1
ATOM 759 C C . HIS A 1 93 ? -11.860 -5.398 4.065 1.00 71.94 93 HIS A C 1
ATOM 761 O O . HIS A 1 93 ? -11.376 -4.274 4.140 1.00 71.94 93 HIS A O 1
ATOM 767 N N . ALA A 1 94 ? -12.905 -5.678 3.294 1.00 81.12 94 ALA A N 1
ATOM 768 C CA . ALA A 1 94 ? -13.658 -4.619 2.642 1.00 81.12 94 ALA A CA 1
ATOM 769 C C . ALA A 1 94 ? -14.446 -3.830 3.697 1.00 81.12 94 ALA A C 1
ATOM 771 O O . ALA A 1 94 ? -15.106 -4.423 4.559 1.00 81.12 94 ALA A O 1
ATOM 772 N N . CYS A 1 95 ? -14.394 -2.501 3.626 1.00 82.44 95 CYS A N 1
ATOM 773 C CA . CYS A 1 95 ? -15.276 -1.653 4.414 1.00 82.44 95 CYS A CA 1
ATOM 774 C C . CYS A 1 95 ? -16.746 -1.998 4.095 1.00 82.44 95 CYS A C 1
ATOM 776 O O . CYS A 1 95 ? -17.111 -2.038 2.918 1.00 82.44 95 CYS A O 1
ATOM 778 N N . PRO A 1 96 ? -17.619 -2.199 5.101 1.00 82.56 96 PRO A N 1
ATOM 779 C CA . PRO A 1 96 ? -19.026 -2.521 4.861 1.00 82.56 96 PRO A CA 1
ATOM 780 C C . PRO A 1 96 ? -19.827 -1.370 4.233 1.00 82.56 96 PRO A C 1
ATOM 782 O O . PRO A 1 96 ? -20.922 -1.609 3.732 1.00 82.56 96 PRO A O 1
ATOM 785 N N . HIS A 1 97 ? -19.296 -0.144 4.250 1.00 84.81 97 HIS A N 1
ATOM 786 C CA . HIS A 1 97 ? -19.964 1.043 3.722 1.00 84.81 97 HIS A CA 1
ATOM 787 C C . HIS A 1 97 ? -19.506 1.410 2.306 1.00 84.81 97 HIS A C 1
ATOM 789 O O . HIS A 1 97 ? -20.335 1.520 1.406 1.00 84.81 97 HIS A O 1
ATOM 795 N N . CYS A 1 98 ? -18.196 1.579 2.088 1.00 87.12 98 CYS A N 1
ATOM 796 C CA . CYS A 1 98 ? -17.652 2.000 0.791 1.00 87.12 98 CYS A CA 1
ATOM 797 C C . CYS A 1 98 ? -17.022 0.868 -0.037 1.00 87.12 98 CYS A C 1
ATOM 799 O O . CYS A 1 98 ? -16.716 1.081 -1.206 1.00 87.12 98 CYS A O 1
ATOM 801 N N . GLY A 1 99 ? -16.831 -0.327 0.534 1.00 80.38 99 GLY A N 1
ATOM 802 C CA . GLY A 1 99 ? -16.246 -1.478 -0.164 1.00 80.38 99 GLY A CA 1
ATOM 803 C C . GLY A 1 99 ? -14.729 -1.419 -0.374 1.00 80.38 99 GLY A C 1
ATOM 804 O O . GLY A 1 99 ? -14.171 -2.360 -0.931 1.00 80.38 99 GLY A O 1
ATOM 805 N N . GLU A 1 100 ? -14.060 -0.357 0.081 1.00 80.44 100 GLU A N 1
ATOM 806 C CA . GLU A 1 100 ? -12.607 -0.198 -0.039 1.00 80.44 100 GLU A CA 1
ATOM 807 C C . GLU A 1 100 ? -11.838 -1.192 0.840 1.00 80.44 100 GLU A C 1
ATOM 809 O O . GLU A 1 100 ? -12.283 -1.558 1.935 1.00 80.44 100 GLU A O 1
ATOM 814 N N . GLU A 1 101 ? -10.669 -1.622 0.359 1.00 75.88 101 GLU A N 1
ATOM 815 C CA . GLU A 1 101 ? -9.785 -2.537 1.082 1.00 75.88 101 GLU A CA 1
ATOM 816 C C . GLU A 1 101 ? -9.175 -1.864 2.312 1.00 75.88 101 GLU A C 1
ATOM 818 O O . GLU A 1 101 ? -8.579 -0.788 2.236 1.00 75.88 101 GLU A O 1
ATOM 823 N N . MET A 1 102 ? -9.277 -2.540 3.454 1.00 75.44 102 MET A N 1
ATOM 824 C CA . MET A 1 102 ? -8.793 -2.036 4.729 1.00 75.44 102 MET A CA 1
ATOM 825 C C . MET A 1 102 ? -7.977 -3.070 5.488 1.00 75.44 102 MET A C 1
ATOM 827 O O . MET A 1 102 ? -8.370 -4.230 5.603 1.00 75.44 102 MET A O 1
ATOM 831 N N . ASP A 1 103 ? -6.872 -2.627 6.087 1.00 75.00 103 ASP A N 1
ATOM 832 C CA . ASP A 1 103 ? -6.131 -3.419 7.069 1.00 75.00 103 ASP A CA 1
ATOM 833 C C . ASP A 1 103 ? -6.760 -3.247 8.466 1.00 75.00 103 ASP A C 1
ATOM 835 O O . ASP A 1 103 ? -6.696 -2.148 9.033 1.00 75.00 103 ASP A O 1
ATOM 839 N N . PRO A 1 104 ? -7.331 -4.301 9.078 1.00 69.75 104 PRO A N 1
ATOM 840 C CA . PRO A 1 104 ? -7.923 -4.219 10.413 1.00 69.75 104 PRO A CA 1
ATOM 841 C C . PRO A 1 104 ? -6.923 -3.841 11.504 1.00 69.75 104 PRO A C 1
ATOM 843 O O . PRO A 1 104 ? -7.329 -3.293 12.526 1.00 69.75 104 PRO A O 1
ATOM 846 N N . ARG A 1 105 ? -5.627 -4.137 11.322 1.00 72.25 105 ARG A N 1
ATOM 847 C CA . ARG A 1 105 ? -4.598 -3.843 12.332 1.00 72.25 105 ARG A CA 1
ATOM 848 C C . ARG A 1 105 ? -4.387 -2.343 12.461 1.00 72.25 105 ARG A C 1
ATOM 850 O O . ARG A 1 105 ? -4.365 -1.825 13.572 1.00 72.25 105 ARG A O 1
ATOM 857 N N . GLY A 1 106 ? -4.264 -1.663 11.322 1.00 71.38 106 GLY A N 1
ATOM 858 C CA . GLY A 1 106 ? -4.152 -0.209 11.264 1.00 71.38 106 GLY A CA 1
ATOM 859 C C . GLY A 1 106 ? -5.468 0.500 11.578 1.00 71.38 106 GLY A C 1
ATOM 860 O O . GLY A 1 106 ? -5.439 1.582 12.148 1.00 71.38 106 GLY A O 1
ATOM 861 N N . SER A 1 107 ? -6.606 -0.124 11.254 1.00 74.31 107 SER A N 1
ATOM 862 C CA . SER A 1 107 ? -7.952 0.468 11.361 1.00 74.31 107 SER A CA 1
ATOM 863 C C . SER A 1 107 ? -8.621 0.324 12.729 1.00 74.31 107 SER A C 1
ATOM 865 O O . SER A 1 107 ? -9.728 0.823 12.912 1.00 74.31 107 SER A O 1
ATOM 867 N N . ASN A 1 108 ? -7.991 -0.365 13.684 1.00 76.81 108 ASN A N 1
ATOM 868 C CA . ASN A 1 108 ? -8.559 -0.598 15.012 1.00 76.81 108 ASN A CA 1
ATOM 869 C C . ASN A 1 108 ? -8.549 0.685 15.869 1.00 76.81 108 ASN A C 1
ATOM 871 O O . ASN A 1 108 ? -7.517 1.346 16.035 1.00 76.81 108 ASN A O 1
ATOM 875 N N . ILE A 1 109 ? -9.700 1.014 16.460 1.00 74.19 109 ILE A N 1
ATOM 876 C CA . ILE A 1 109 ? -9.843 2.099 17.431 1.00 74.19 109 ILE A CA 1
ATOM 877 C C . ILE A 1 109 ? -9.345 1.615 18.803 1.00 74.19 109 ILE A C 1
ATOM 879 O O . ILE A 1 109 ? -10.094 1.134 19.649 1.00 74.19 109 ILE A O 1
ATOM 883 N N . MET A 1 110 ? -8.051 1.818 19.054 1.00 63.75 110 MET A N 1
ATOM 884 C CA . MET A 1 110 ? -7.368 1.400 20.290 1.00 63.75 110 MET A CA 1
ATOM 885 C C . MET A 1 110 ? -7.810 2.144 21.570 1.00 63.75 110 MET A C 1
ATOM 887 O O . MET A 1 110 ? -7.257 1.890 22.639 1.00 63.75 110 MET A O 1
ATOM 891 N N . GLU A 1 111 ? -8.767 3.079 21.499 1.00 67.88 111 GLU A N 1
ATOM 892 C CA . GLU A 1 111 ? -9.256 3.807 22.686 1.00 67.88 111 GLU A CA 1
ATOM 893 C C . GLU A 1 111 ? -9.985 2.888 23.679 1.00 67.88 111 GLU A C 1
ATOM 895 O O . GLU A 1 111 ? -9.973 3.145 24.884 1.00 67.88 111 GLU A O 1
ATOM 900 N N . SER A 1 112 ? -10.572 1.796 23.190 1.00 63.31 112 SER A N 1
ATOM 901 C CA . SER A 1 112 ? -11.289 0.804 23.986 1.00 63.31 112 SER A CA 1
ATOM 902 C C . SER A 1 112 ? -10.778 -0.599 23.645 1.00 63.31 112 SER A C 1
ATOM 904 O O . SER A 1 112 ? -11.303 -1.228 22.731 1.00 63.31 112 SER A O 1
ATOM 906 N N . PRO A 1 113 ? -9.791 -1.147 24.382 1.00 63.66 113 PRO A N 1
ATOM 907 C CA . PRO A 1 113 ? -9.229 -2.471 24.089 1.00 63.66 113 PRO A CA 1
ATOM 908 C C . PRO A 1 113 ? -10.234 -3.624 24.262 1.00 63.66 113 PRO A C 1
ATOM 910 O O . PRO A 1 113 ? -9.938 -4.761 23.907 1.00 63.66 113 PRO A O 1
ATOM 913 N N . SER A 1 114 ? -11.405 -3.344 24.837 1.00 66.12 114 SER A N 1
ATOM 914 C CA . SER A 1 114 ? -12.522 -4.276 24.987 1.00 66.12 114 SER A CA 1
ATOM 915 C C . SER A 1 114 ? -13.524 -4.248 23.831 1.00 66.12 114 SER A C 1
ATOM 917 O O . SER A 1 114 ? -14.402 -5.107 23.809 1.00 66.12 114 SER A O 1
ATOM 919 N N . ASP A 1 115 ? -13.437 -3.272 22.923 1.00 70.44 115 ASP A N 1
ATOM 920 C CA . ASP A 1 115 ? -14.378 -3.116 21.814 1.00 70.44 115 ASP A CA 1
ATOM 921 C C . ASP A 1 115 ? -13.686 -3.392 20.473 1.00 70.44 115 ASP A C 1
ATOM 923 O O . ASP A 1 115 ? -12.545 -2.987 20.245 1.00 70.44 115 ASP A O 1
ATOM 927 N N . PHE A 1 116 ? -14.370 -4.111 19.585 1.00 74.00 116 PHE A N 1
ATOM 928 C CA . PHE A 1 116 ? -13.849 -4.490 18.266 1.00 74.00 116 PHE A CA 1
ATOM 929 C C . PHE A 1 116 ? -14.371 -3.522 17.204 1.00 74.00 116 PHE A C 1
ATOM 931 O O . PHE A 1 116 ? -15.107 -3.905 16.285 1.00 74.00 116 PHE A O 1
ATOM 938 N N . SER A 1 117 ? -13.976 -2.264 17.381 1.00 81.50 117 SER A N 1
ATOM 939 C CA . SER A 1 117 ? -14.405 -1.121 16.580 1.00 81.50 117 SER A CA 1
ATOM 940 C C . SER A 1 117 ? -13.319 -0.731 15.591 1.00 81.50 117 SER A C 1
ATOM 942 O O . SER A 1 117 ? -12.146 -0.581 15.946 1.00 81.50 117 SER A O 1
ATOM 944 N N . PHE A 1 118 ? -13.718 -0.563 14.338 1.00 83.44 118 PHE A N 1
ATOM 945 C CA . PHE A 1 118 ? -12.846 -0.162 13.247 1.00 83.44 118 PHE A CA 1
ATOM 946 C C . PHE A 1 118 ? -13.311 1.174 12.693 1.00 83.44 118 PHE A C 1
ATOM 948 O O . PHE A 1 118 ? -14.503 1.468 12.682 1.00 83.44 118 PHE A O 1
ATOM 955 N N . ILE A 1 119 ? -12.372 1.968 12.198 1.00 83.38 119 ILE A N 1
ATOM 956 C CA . ILE A 1 119 ? -12.675 3.166 11.422 1.00 83.38 119 ILE A CA 1
ATOM 957 C C . ILE A 1 119 ? -12.293 2.934 9.969 1.00 83.38 119 ILE A C 1
ATOM 959 O O . ILE A 1 119 ? -11.193 2.465 9.674 1.00 83.38 119 ILE A O 1
ATOM 963 N N . CYS A 1 120 ? -13.200 3.267 9.054 1.00 83.44 120 CYS A N 1
ATOM 964 C CA . CYS A 1 120 ? -12.839 3.336 7.655 1.00 83.44 120 CYS A CA 1
ATOM 965 C C . CYS A 1 120 ? -12.056 4.604 7.353 1.00 83.44 120 CYS A C 1
ATOM 967 O O . CYS A 1 120 ? -12.539 5.702 7.584 1.00 83.44 120 CYS A O 1
ATOM 969 N N . TRP A 1 121 ? -10.857 4.473 6.796 1.00 75.88 121 TRP A N 1
ATOM 970 C CA . TRP A 1 121 ? -10.021 5.632 6.468 1.00 75.88 121 TRP A CA 1
ATOM 971 C C . TRP A 1 121 ? -10.483 6.383 5.212 1.00 75.88 121 TRP A C 1
ATOM 973 O O . TRP A 1 121 ? -10.117 7.543 5.015 1.00 75.88 121 TRP A O 1
ATOM 983 N N . ASP A 1 122 ? -11.290 5.741 4.364 1.00 80.50 122 ASP A N 1
ATOM 984 C CA . ASP A 1 122 ? -11.822 6.356 3.150 1.00 80.50 122 ASP A CA 1
ATOM 985 C C . ASP A 1 122 ? -13.129 7.106 3.432 1.00 80.50 122 ASP A C 1
ATOM 987 O O . ASP A 1 122 ? -13.180 8.313 3.195 1.00 80.50 122 ASP A O 1
ATOM 991 N N . CYS A 1 123 ? -14.149 6.441 3.991 1.00 85.56 123 CYS A N 1
ATOM 992 C CA . CYS A 1 123 ? -15.437 7.079 4.305 1.00 85.56 123 CYS A CA 1
ATOM 993 C C . CYS A 1 123 ? -15.540 7.658 5.725 1.00 85.56 123 CYS A C 1
ATOM 995 O O . CYS A 1 123 ? -16.557 8.257 6.050 1.00 85.56 123 CYS A O 1
ATOM 997 N N . GLU A 1 124 ? -14.510 7.499 6.562 1.00 82.06 124 GLU A N 1
ATOM 998 C CA . GLU A 1 124 ? -14.436 8.005 7.949 1.00 82.06 124 GLU A CA 1
ATOM 999 C C . GLU A 1 124 ? -15.483 7.424 8.917 1.00 82.06 124 GLU A C 1
ATOM 1001 O O . GLU A 1 124 ? -15.516 7.787 10.099 1.00 82.06 124 GLU A O 1
ATOM 1006 N N . GLU A 1 125 ? -16.291 6.471 8.450 1.00 82.75 125 GLU A N 1
ATOM 1007 C CA . GLU A 1 125 ? -17.319 5.807 9.241 1.00 82.75 125 GLU A CA 1
ATOM 1008 C C . GLU A 1 125 ? -16.712 4.753 10.169 1.00 82.75 125 GLU A C 1
ATOM 1010 O O . GLU A 1 125 ? -15.882 3.927 9.773 1.00 82.75 125 GLU A O 1
ATOM 1015 N N . GLU A 1 126 ? -17.147 4.785 11.426 1.00 85.19 126 GLU A N 1
ATOM 1016 C CA . GLU A 1 126 ? -16.832 3.748 12.401 1.00 85.19 126 GLU A CA 1
ATOM 1017 C C . GLU A 1 126 ? -17.829 2.606 12.263 1.00 85.19 126 GLU A C 1
ATOM 1019 O O . GLU A 1 126 ? -19.037 2.822 12.156 1.00 85.19 126 GLU A O 1
ATOM 1024 N N . PHE A 1 127 ? -17.323 1.382 12.300 1.00 83.94 127 PHE A N 1
ATOM 1025 C CA . PHE A 1 127 ? -18.149 0.192 12.272 1.00 83.94 127 PHE A CA 1
ATOM 1026 C C . PHE A 1 127 ? -17.545 -0.903 13.143 1.00 83.94 127 PHE A C 1
ATOM 1028 O O . PHE A 1 127 ? -16.330 -1.042 13.294 1.00 83.94 127 PHE A O 1
ATOM 1035 N N . HIS A 1 128 ? -18.420 -1.733 13.692 1.00 83.69 128 HIS A N 1
ATOM 1036 C CA . HIS A 1 128 ? -18.035 -2.917 14.447 1.00 83.69 128 HIS A CA 1
ATOM 1037 C C . HIS A 1 128 ? -17.886 -4.116 13.521 1.00 83.69 128 HIS A C 1
ATOM 1039 O O . HIS A 1 128 ? -18.592 -4.241 12.516 1.00 83.69 128 HIS A O 1
ATOM 1045 N N . ALA A 1 129 ? -17.019 -5.059 13.892 1.00 80.94 129 ALA A N 1
ATOM 1046 C CA . ALA A 1 129 ? -17.010 -6.352 13.217 1.00 80.94 129 ALA A CA 1
ATOM 1047 C C . ALA A 1 129 ? -18.412 -7.003 13.283 1.00 80.94 129 ALA A C 1
ATOM 1049 O O . ALA A 1 129 ? -19.012 -7.042 14.363 1.00 80.94 129 ALA A O 1
ATOM 1050 N N . PRO A 1 130 ? -18.911 -7.622 12.193 1.00 79.31 130 PRO A N 1
ATOM 1051 C CA . PRO A 1 130 ? -20.217 -8.296 12.185 1.00 79.31 130 PRO A CA 1
ATOM 1052 C C . PRO A 1 130 ? -20.367 -9.352 13.292 1.00 79.31 130 PRO A C 1
ATOM 1054 O O . PRO A 1 130 ? -21.448 -9.574 13.845 1.00 79.31 130 PRO A O 1
ATOM 1057 N N . MET A 1 131 ? -19.252 -9.997 13.650 1.00 79.44 131 MET A N 1
ATOM 1058 C CA . MET A 1 131 ? -19.201 -10.958 14.747 1.00 79.44 131 MET A CA 1
ATOM 1059 C C . MET A 1 131 ? -19.361 -10.288 16.117 1.00 79.44 131 MET A C 1
ATOM 1061 O O . MET A 1 131 ? -20.073 -10.829 16.959 1.00 79.44 131 MET A O 1
ATOM 1065 N N . ALA A 1 132 ? -18.764 -9.111 16.332 1.00 81.12 132 ALA A N 1
ATOM 1066 C CA . ALA A 1 132 ? -18.912 -8.356 17.574 1.00 81.12 132 ALA A CA 1
ATOM 1067 C C . ALA A 1 132 ? -20.371 -7.928 17.781 1.00 81.12 132 ALA A C 1
ATOM 1069 O O . ALA A 1 132 ? -20.945 -8.240 18.820 1.00 81.12 132 ALA A O 1
ATOM 1070 N N . GLN A 1 133 ? -21.017 -7.381 16.744 1.00 81.44 133 GLN A N 1
ATOM 1071 C CA . GLN A 1 133 ? -22.446 -7.029 16.777 1.00 81.44 133 GLN A CA 1
ATOM 1072 C C . GLN A 1 133 ? -23.338 -8.238 17.095 1.00 81.44 133 GLN A C 1
ATOM 1074 O O . GLN A 1 133 ? -24.279 -8.153 17.884 1.00 81.44 133 GLN A O 1
ATOM 1079 N N . SER A 1 134 ? -23.030 -9.398 16.505 1.00 81.50 134 SER A N 1
ATOM 1080 C CA . SER A 1 134 ? -23.779 -10.637 16.746 1.00 81.50 134 SER A CA 1
ATOM 1081 C C . SER A 1 134 ? -23.635 -11.139 18.185 1.00 81.50 134 SER A C 1
ATOM 1083 O O . SER A 1 134 ? -24.603 -11.634 18.768 1.00 81.50 134 SER A O 1
ATOM 1085 N N . VAL A 1 135 ? -22.434 -11.040 18.761 1.00 80.50 135 VAL A N 1
ATOM 1086 C CA . VAL A 1 135 ? -22.166 -11.414 20.156 1.00 80.50 135 VAL A CA 1
ATOM 1087 C C . VAL A 1 135 ? -22.848 -10.433 21.103 1.00 80.50 135 VAL A C 1
ATOM 1089 O O . VAL A 1 135 ? -23.575 -10.865 21.994 1.00 80.50 135 VAL A O 1
ATOM 1092 N N . GLU A 1 136 ? -22.687 -9.135 20.873 1.00 79.25 136 GLU A N 1
ATOM 1093 C CA . GLU A 1 136 ? -23.272 -8.076 21.689 1.00 79.25 136 GLU A CA 1
ATOM 1094 C C . GLU A 1 136 ? -24.805 -8.137 21.681 1.00 79.25 136 GLU A C 1
ATOM 1096 O O . GLU A 1 136 ? -25.433 -8.114 22.736 1.00 79.25 136 GLU A O 1
ATOM 1101 N N . SER A 1 137 ? -25.423 -8.371 20.519 1.00 79.69 137 SER A N 1
ATOM 1102 C CA . SER A 1 137 ? -26.869 -8.601 20.405 1.00 79.69 137 SER A CA 1
ATOM 1103 C C . SER A 1 137 ? -27.343 -9.800 21.238 1.00 79.69 137 SER A C 1
ATOM 1105 O O . SER A 1 137 ? -28.394 -9.745 21.881 1.00 79.69 137 SER A O 1
ATOM 1107 N N . ARG A 1 138 ? -26.567 -10.892 21.276 1.00 78.00 138 ARG A N 1
ATOM 1108 C CA . ARG A 1 138 ? -26.902 -12.085 22.073 1.00 78.00 138 ARG A CA 1
ATOM 1109 C C . ARG A 1 138 ? -26.680 -11.887 23.569 1.00 78.00 138 ARG A C 1
ATOM 1111 O O . ARG A 1 138 ? -27.432 -12.464 24.352 1.00 78.00 138 ARG A O 1
ATOM 1118 N N . LEU A 1 139 ? -25.672 -11.107 23.954 1.00 74.50 139 LEU A N 1
ATOM 1119 C CA . LEU A 1 139 ? -25.413 -10.742 25.346 1.00 74.50 139 LEU A CA 1
ATOM 1120 C C . LEU A 1 139 ? -26.494 -9.784 25.870 1.00 74.50 139 LEU A C 1
ATOM 1122 O O . LEU A 1 139 ? -27.053 -10.033 26.936 1.00 74.50 139 LEU A O 1
ATOM 1126 N N . ASN A 1 140 ? -26.868 -8.770 25.085 1.00 73.88 140 ASN A N 1
ATOM 1127 C CA . ASN A 1 140 ? -27.870 -7.766 25.455 1.00 73.88 140 ASN A CA 1
ATOM 1128 C C . ASN A 1 140 ? -29.303 -8.329 25.488 1.00 73.88 140 ASN A C 1
ATOM 1130 O O . ASN A 1 140 ? -30.096 -7.927 26.334 1.00 73.88 140 ASN A O 1
ATOM 1134 N N . ASN A 1 141 ? -29.633 -9.311 24.635 1.00 65.50 141 ASN A N 1
ATOM 1135 C CA . ASN A 1 141 ? -30.944 -9.986 24.633 1.00 65.50 141 ASN A CA 1
ATOM 1136 C C . ASN A 1 141 ? -31.078 -11.120 25.684 1.00 65.50 141 ASN A C 1
ATOM 1138 O O . ASN A 1 141 ? -32.030 -11.907 25.659 1.00 65.50 141 ASN A O 1
ATOM 1142 N N . GLY A 1 142 ? -30.132 -11.207 26.627 1.00 60.41 142 GLY A N 1
ATOM 1143 C CA . GLY A 1 142 ? -30.407 -11.399 28.058 1.00 60.41 142 GLY A CA 1
ATOM 1144 C C . GLY A 1 142 ? -31.077 -12.681 28.568 1.00 60.41 142 GLY A C 1
ATOM 1145 O O . GLY A 1 142 ? -31.492 -12.697 29.721 1.00 60.41 142 GLY A O 1
ATOM 1146 N N . SER A 1 143 ? -31.201 -13.760 27.788 1.00 61.22 143 SER A N 1
ATOM 1147 C CA . SER A 1 143 ? -31.880 -14.990 28.265 1.00 61.22 143 SER A CA 1
ATOM 1148 C C . SER A 1 143 ? -31.067 -16.284 28.179 1.00 61.22 143 SER A C 1
ATOM 1150 O O . SER A 1 143 ? -31.474 -17.292 28.752 1.00 61.22 143 SER A O 1
ATOM 1152 N N . ARG A 1 144 ? -29.920 -16.297 27.482 1.00 61.34 144 ARG A N 1
ATOM 1153 C CA . ARG A 1 144 ? -29.238 -17.556 27.114 1.00 61.34 144 ARG A CA 1
ATOM 1154 C C . ARG A 1 144 ? -27.836 -17.742 27.697 1.00 61.34 144 ARG A C 1
ATOM 1156 O O . ARG A 1 144 ? -27.370 -18.875 27.763 1.00 61.34 144 ARG A O 1
ATOM 1163 N N . ILE A 1 145 ? -27.162 -16.667 28.104 1.00 66.44 145 ILE A N 1
ATOM 1164 C CA . ILE A 1 145 ? -25.786 -16.704 28.619 1.00 66.44 145 ILE A CA 1
ATOM 1165 C C . ILE A 1 145 ? -25.740 -15.877 29.906 1.00 66.44 145 ILE A C 1
ATOM 1167 O O . ILE A 1 145 ? -25.931 -14.668 29.869 1.00 66.44 145 ILE A O 1
ATOM 1171 N N . SER A 1 146 ? -25.496 -16.538 31.039 1.00 67.56 146 SER A N 1
ATOM 1172 C CA . SER A 1 146 ? -25.215 -15.891 32.324 1.00 67.56 146 SER A CA 1
ATOM 1173 C C . SER A 1 146 ? -23.703 -15.861 32.519 1.00 67.56 146 SER A C 1
ATOM 1175 O O . SER A 1 146 ? -23.082 -16.918 32.642 1.00 67.56 146 SER A O 1
ATOM 1177 N N . ILE A 1 147 ? -23.106 -14.669 32.518 1.00 70.44 147 ILE A N 1
ATOM 1178 C CA . ILE A 1 147 ? -21.674 -14.487 32.775 1.00 70.44 147 ILE A CA 1
ATOM 1179 C C . ILE A 1 147 ? -21.502 -14.223 34.270 1.00 70.44 147 ILE A C 1
ATOM 1181 O O .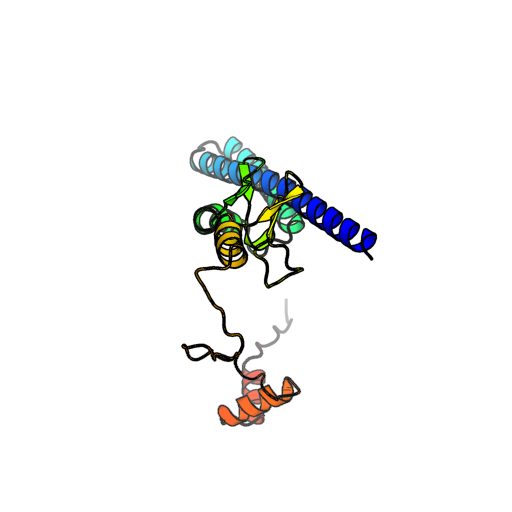 ILE A 1 147 ? -21.940 -13.190 34.766 1.00 70.44 147 ILE A O 1
ATOM 1185 N N . ASP A 1 148 ? -20.878 -15.158 34.986 1.00 76.81 148 ASP A N 1
ATOM 1186 C CA . ASP A 1 148 ? -20.476 -14.948 36.377 1.00 76.81 148 ASP A CA 1
ATOM 1187 C C . ASP A 1 148 ? -19.070 -14.313 36.406 1.00 76.81 148 ASP A C 1
ATOM 1189 O O . ASP A 1 148 ? -18.102 -14.969 36.005 1.00 76.81 148 ASP A O 1
ATOM 1193 N N . PRO A 1 149 ? -18.929 -13.052 36.855 1.00 75.62 149 PRO A N 1
ATOM 1194 C CA . PRO A 1 149 ? -17.652 -12.339 36.858 1.00 75.62 149 PRO A CA 1
ATOM 1195 C C . PRO A 1 149 ? -16.630 -12.911 37.853 1.00 75.62 149 PRO A C 1
ATOM 1197 O O . PRO A 1 149 ? -15.447 -12.592 37.755 1.00 75.62 149 PRO A O 1
ATOM 1200 N N . ASN A 1 150 ? -17.054 -13.760 38.798 1.00 77.56 150 ASN A N 1
ATOM 1201 C CA . ASN A 1 150 ? -16.172 -14.342 39.812 1.00 77.56 150 ASN A CA 1
ATOM 1202 C C . ASN A 1 150 ? -15.592 -15.707 39.412 1.00 77.56 150 ASN A C 1
ATOM 1204 O O . ASN A 1 150 ? -14.730 -16.247 40.115 1.00 77.56 150 ASN A O 1
ATOM 1208 N N . VAL A 1 151 ? -16.035 -16.286 38.292 1.00 78.50 151 VAL A N 1
ATOM 1209 C CA . VAL A 1 151 ? -15.531 -17.582 37.830 1.00 78.50 151 VAL A CA 1
ATOM 1210 C C . VAL A 1 151 ? -14.150 -17.403 37.205 1.00 78.50 151 VAL A C 1
ATOM 1212 O O . VAL A 1 151 ? -13.972 -16.704 36.209 1.00 78.50 151 VAL A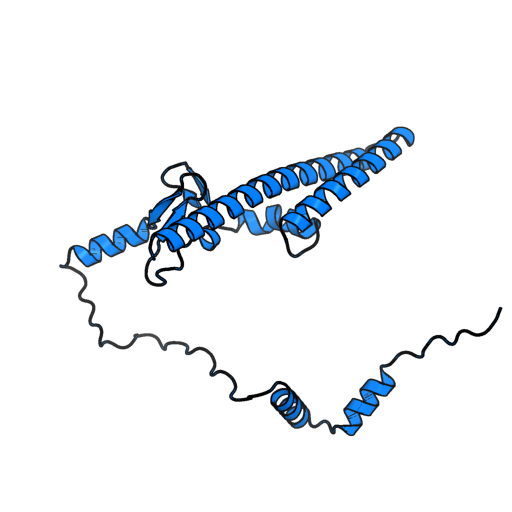 O 1
ATOM 1215 N N . LYS A 1 152 ? -13.150 -18.073 37.788 1.00 75.12 152 LYS A N 1
ATOM 1216 C CA . LYS A 1 152 ? -11.781 -18.076 37.257 1.00 75.12 152 LYS A CA 1
ATOM 1217 C C . LYS A 1 152 ? -11.750 -18.687 35.845 1.00 75.12 152 LYS A C 1
ATOM 1219 O O . LYS A 1 152 ? -12.509 -19.623 35.575 1.00 75.12 152 LYS A O 1
ATOM 1224 N N . PRO A 1 153 ? -10.850 -18.222 34.958 1.00 76.81 153 PRO A N 1
ATOM 1225 C CA . PRO A 1 153 ? -10.652 -18.830 33.646 1.00 76.81 153 PRO A CA 1
ATOM 1226 C C . PRO A 1 153 ? -10.437 -20.342 33.764 1.00 76.81 153 PRO A C 1
ATOM 1228 O O . PRO A 1 153 ? -9.652 -20.800 34.593 1.00 76.81 153 PRO A O 1
ATOM 1231 N N . ARG A 1 154 ? -11.147 -21.124 32.941 1.00 75.44 154 ARG A N 1
ATOM 1232 C CA . ARG A 1 154 ? -11.050 -22.598 32.954 1.00 75.44 154 ARG A CA 1
ATOM 1233 C C . ARG A 1 154 ? -9.689 -23.100 32.475 1.00 75.44 154 ARG A C 1
ATOM 1235 O O . ARG A 1 154 ? -9.277 -24.194 32.838 1.00 75.44 154 ARG A O 1
ATOM 1242 N N . LEU A 1 155 ? -9.027 -22.306 31.638 1.00 74.94 155 LEU A N 1
ATOM 1243 C CA . LEU A 1 155 ? -7.689 -22.574 31.136 1.00 74.94 155 LEU A CA 1
ATOM 1244 C C . LEU A 1 155 ? -6.655 -21.822 31.982 1.00 74.94 155 LEU A C 1
ATOM 1246 O O . LEU A 1 155 ? -6.939 -20.709 32.437 1.00 74.94 155 LEU A O 1
ATOM 1250 N N . PRO A 1 156 ? -5.457 -22.398 32.181 1.00 74.19 156 PRO A N 1
ATOM 1251 C CA . PRO A 1 156 ? -4.369 -21.698 32.842 1.00 74.19 156 PRO A CA 1
ATOM 1252 C C . PRO A 1 156 ? -4.033 -20.440 32.042 1.00 74.19 156 PRO A C 1
ATOM 1254 O O . PRO A 1 156 ? -3.643 -20.508 30.878 1.00 74.19 156 PRO A O 1
ATOM 1257 N N . VAL A 1 157 ? -4.208 -19.275 32.663 1.00 73.81 157 VAL A N 1
ATOM 1258 C CA . VAL A 1 157 ? -3.797 -18.007 32.063 1.00 73.81 157 VAL A CA 1
ATOM 1259 C C . VAL A 1 157 ? -2.276 -17.994 32.036 1.00 73.81 157 VAL A C 1
ATOM 1261 O O . VAL A 1 157 ? -1.642 -17.961 33.094 1.00 73.81 157 VAL A O 1
ATOM 1264 N N . VAL A 1 158 ? -1.693 -18.029 30.836 1.00 71.44 158 VAL A N 1
ATOM 1265 C CA . VAL A 1 158 ? -0.261 -17.784 30.649 1.00 71.44 158 VAL A CA 1
ATOM 1266 C C . VAL A 1 158 ? -0.005 -16.354 31.105 1.00 71.44 158 VAL A C 1
ATOM 1268 O O . VAL A 1 158 ? -0.406 -15.393 30.449 1.00 71.44 158 VAL A O 1
ATOM 1271 N N . LYS A 1 159 ? 0.591 -16.203 32.287 1.00 66.25 159 LYS A N 1
ATOM 1272 C CA . LYS A 1 159 ? 1.029 -14.893 32.755 1.00 66.25 159 LYS A CA 1
ATOM 1273 C C . LYS A 1 159 ? 2.200 -14.472 31.879 1.00 66.25 159 LYS A C 1
ATOM 1275 O O . LYS A 1 159 ? 3.069 -15.294 31.592 1.00 66.25 159 LYS A O 1
ATOM 1280 N N . ALA A 1 160 ? 2.213 -13.205 31.472 1.00 65.06 160 ALA A N 1
ATOM 1281 C CA . ALA A 1 160 ? 3.396 -12.632 30.850 1.00 65.06 160 ALA A CA 1
ATOM 1282 C C . ALA A 1 160 ? 4.615 -12.921 31.747 1.00 65.06 160 ALA A C 1
ATOM 1284 O O . ALA A 1 160 ? 4.459 -12.914 32.978 1.00 65.06 160 ALA A O 1
ATOM 1285 N N . PRO A 1 161 ? 5.792 -13.206 31.163 1.00 68.62 161 PRO A N 1
ATOM 1286 C CA . PRO A 1 161 ? 7.003 -13.385 31.947 1.00 68.62 161 PRO A CA 1
ATOM 1287 C C . PRO A 1 161 ? 7.157 -12.194 32.893 1.00 68.62 161 PRO A C 1
ATOM 1289 O O . PRO A 1 161 ? 6.919 -11.043 32.510 1.00 68.62 161 PRO A O 1
ATOM 1292 N N . LEU A 1 162 ? 7.466 -12.488 34.158 1.00 69.88 162 LEU A N 1
ATOM 1293 C CA . LEU A 1 162 ? 7.754 -11.453 35.142 1.00 69.88 162 LEU A CA 1
ATOM 1294 C C . LEU A 1 162 ? 8.860 -10.577 34.554 1.00 69.88 162 LEU A C 1
ATOM 1296 O O . LEU A 1 162 ? 9.873 -11.108 34.104 1.00 69.88 162 LEU A O 1
ATOM 1300 N N . LYS A 1 163 ? 8.643 -9.256 34.509 1.00 63.38 163 LYS A N 1
ATOM 1301 C CA . LYS A 1 163 ? 9.713 -8.326 34.141 1.00 63.38 163 LYS A CA 1
ATOM 1302 C C . LYS A 1 163 ? 10.901 -8.634 35.042 1.00 63.38 163 LYS A C 1
ATOM 1304 O O . LYS A 1 163 ? 10.729 -8.681 36.263 1.00 63.38 163 LYS A O 1
ATOM 1309 N N . ASP A 1 164 ? 12.055 -8.869 34.430 1.00 60.88 164 ASP A N 1
ATOM 1310 C CA . ASP A 1 164 ? 13.281 -9.100 35.174 1.00 60.88 164 ASP A CA 1
ATOM 1311 C C . ASP A 1 164 ? 13.499 -7.924 36.129 1.00 60.88 164 ASP A C 1
ATOM 1313 O O . ASP A 1 164 ? 13.370 -6.761 35.744 1.00 60.88 164 ASP A O 1
ATOM 1317 N N . GLN A 1 165 ? 13.776 -8.220 37.399 1.00 60.53 165 GLN A N 1
ATOM 1318 C CA . GLN A 1 165 ? 13.980 -7.194 38.429 1.00 60.53 165 GLN A CA 1
ATOM 1319 C C . GLN A 1 165 ? 15.334 -6.478 38.293 1.00 60.53 165 GLN A C 1
ATOM 1321 O O . GLN A 1 165 ? 15.720 -5.725 39.183 1.00 60.53 165 GLN A O 1
ATOM 1326 N N . SER A 1 166 ? 16.082 -6.704 37.209 1.00 56.62 166 SER A N 1
ATOM 1327 C CA . SER A 1 166 ? 17.316 -5.971 36.942 1.00 56.62 166 SER A CA 1
ATOM 1328 C C . SER A 1 166 ? 16.985 -4.522 36.601 1.00 56.62 166 SER A C 1
ATOM 1330 O O . SER A 1 166 ? 16.429 -4.218 35.545 1.00 56.62 166 SER A O 1
ATOM 1332 N N . SER A 1 167 ? 17.343 -3.627 37.512 1.00 61.31 167 SER A N 1
ATOM 1333 C CA . SER A 1 167 ? 17.170 -2.182 37.386 1.00 61.31 167 SER A CA 1
ATOM 1334 C C . SER A 1 167 ? 18.022 -1.547 36.283 1.00 61.31 167 SER A C 1
ATOM 1336 O O . SER A 1 167 ? 17.716 -0.434 35.861 1.00 61.31 167 SER A O 1
ATOM 1338 N N . SER A 1 168 ? 19.078 -2.223 35.817 1.00 69.69 168 SER A N 1
ATOM 1339 C CA . SER A 1 168 ? 20.058 -1.672 34.880 1.00 69.69 168 SER A CA 1
ATOM 1340 C C . SER A 1 168 ? 20.605 -2.734 33.923 1.00 69.69 168 SER A C 1
ATOM 1342 O O . SER A 1 168 ? 20.779 -3.894 34.293 1.00 69.69 168 SER A O 1
ATOM 1344 N N . ILE A 1 169 ? 20.937 -2.308 32.700 1.00 67.44 169 ILE A N 1
ATOM 1345 C CA . ILE A 1 169 ? 21.609 -3.120 31.669 1.00 67.44 169 ILE A CA 1
ATOM 1346 C C . ILE A 1 169 ? 22.932 -3.693 32.204 1.00 67.44 169 ILE A C 1
ATOM 1348 O O . ILE A 1 169 ? 23.295 -4.818 31.880 1.00 67.44 169 ILE A O 1
ATOM 1352 N N . THR A 1 170 ? 23.614 -2.962 33.090 1.00 71.62 170 THR A N 1
ATOM 1353 C CA . THR A 1 170 ? 24.858 -3.411 33.736 1.00 71.62 170 THR A CA 1
ATOM 1354 C C . THR A 1 170 ? 24.660 -4.654 34.598 1.00 71.62 170 THR A C 1
ATOM 1356 O O . THR A 1 170 ? 25.515 -5.533 34.600 1.00 71.62 170 THR A O 1
ATOM 1359 N N . ASP A 1 171 ? 23.523 -4.760 35.289 1.00 72.19 171 ASP A N 1
ATOM 1360 C CA . ASP A 1 171 ? 23.224 -5.895 36.172 1.00 72.19 171 ASP A CA 1
ATOM 1361 C C . ASP A 1 171 ? 22.866 -7.150 35.364 1.00 72.19 171 ASP A C 1
ATOM 1363 O O . ASP A 1 171 ? 23.088 -8.271 35.819 1.00 72.19 171 ASP A O 1
ATOM 1367 N N . LEU A 1 172 ? 22.323 -6.962 34.155 1.00 71.81 172 LEU A N 1
ATOM 1368 C CA . LEU A 1 172 ? 22.094 -8.043 33.196 1.00 71.81 172 LEU A CA 1
ATOM 1369 C C . LEU A 1 172 ? 23.415 -8.547 32.620 1.00 71.81 172 LEU A C 1
ATOM 1371 O O . LEU A 1 172 ? 23.670 -9.746 32.669 1.00 71.81 172 LEU A O 1
ATOM 1375 N N . MET A 1 173 ? 24.289 -7.634 32.178 1.00 69.38 173 MET A N 1
ATOM 1376 C CA . MET A 1 173 ? 25.613 -8.000 31.669 1.00 69.38 173 MET A CA 1
ATOM 1377 C C . MET A 1 173 ? 26.413 -8.772 32.722 1.00 69.38 173 MET A C 1
ATOM 1379 O O . MET A 1 173 ? 26.975 -9.810 32.411 1.00 69.38 173 MET A O 1
ATOM 1383 N N . MET A 1 174 ? 26.409 -8.334 33.984 1.00 67.62 174 MET A N 1
ATOM 1384 C CA . MET A 1 174 ? 27.138 -9.013 35.064 1.00 67.62 174 MET A CA 1
ATOM 1385 C C . MET A 1 174 ? 26.620 -10.435 35.332 1.00 67.62 174 MET A C 1
ATOM 1387 O O . MET A 1 174 ? 27.411 -11.355 35.510 1.00 67.62 174 MET A O 1
ATOM 1391 N N . ARG A 1 175 ? 25.299 -10.642 35.284 1.00 71.75 175 ARG A N 1
ATOM 1392 C CA . ARG A 1 1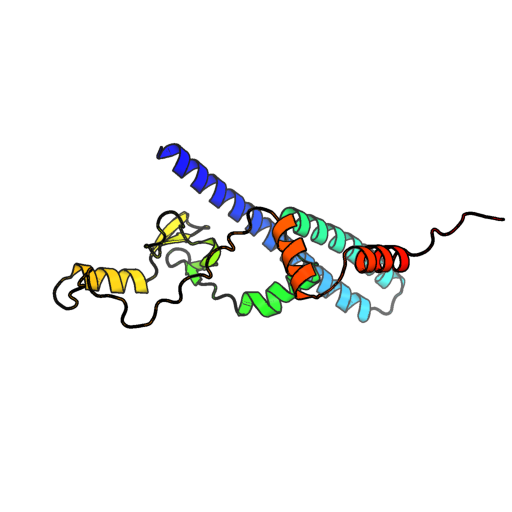75 ? 24.688 -11.970 35.443 1.00 71.75 175 ARG A CA 1
ATOM 1393 C C . ARG A 1 175 ? 24.994 -12.896 34.267 1.00 71.75 175 ARG A C 1
ATOM 1395 O O . ARG A 1 175 ? 25.196 -14.094 34.472 1.00 71.75 175 ARG A O 1
ATOM 1402 N N . ASP A 1 176 ? 25.034 -12.354 33.055 1.00 71.69 176 ASP A N 1
ATOM 1403 C CA . ASP A 1 176 ? 25.402 -13.110 31.858 1.00 71.69 176 ASP A CA 1
ATOM 1404 C C . ASP A 1 176 ? 26.884 -13.516 31.899 1.00 71.69 176 ASP A C 1
ATOM 1406 O O . ASP A 1 176 ? 27.210 -14.647 31.544 1.00 71.69 176 ASP A O 1
ATOM 1410 N N . LEU A 1 177 ? 27.764 -12.651 32.423 1.00 72.69 177 LEU A N 1
ATOM 1411 C CA . LEU A 1 177 ? 29.180 -12.960 32.669 1.00 72.69 177 LEU A CA 1
ATOM 1412 C C . LEU A 1 177 ? 29.356 -14.084 33.697 1.00 72.69 177 LEU A C 1
ATOM 1414 O O . LEU A 1 177 ? 30.085 -15.044 33.448 1.00 72.69 177 LEU A O 1
ATOM 1418 N N . GLU A 1 178 ? 28.635 -14.008 34.818 1.00 71.50 178 GLU A N 1
ATOM 1419 C CA . GLU A 1 178 ? 28.636 -15.046 35.855 1.00 71.50 178 GLU A CA 1
ATOM 1420 C C . GLU A 1 178 ? 28.069 -16.378 35.340 1.00 71.50 178 GLU A C 1
ATOM 1422 O O . GLU A 1 178 ? 28.600 -17.443 35.654 1.00 71.50 178 GLU A O 1
ATOM 1427 N N . SER A 1 179 ? 27.023 -16.330 34.509 1.00 70.25 179 SER A N 1
ATOM 1428 C CA . SER A 1 179 ? 26.398 -17.521 33.915 1.00 70.25 179 SER A CA 1
ATOM 1429 C C . SER A 1 179 ? 27.267 -18.162 32.831 1.00 70.25 179 SER A C 1
ATOM 1431 O O . SER A 1 179 ? 27.256 -19.383 32.678 1.00 70.25 179 SER A O 1
ATOM 1433 N N . ALA A 1 180 ? 28.033 -17.355 32.092 1.00 69.00 180 ALA A N 1
ATOM 1434 C CA . ALA A 1 180 ? 29.009 -17.817 31.109 1.00 69.00 180 ALA A CA 1
ATOM 1435 C C . ALA A 1 180 ? 30.322 -18.305 31.749 1.00 69.00 180 ALA A C 1
ATOM 1437 O O . ALA A 1 180 ? 31.136 -18.919 31.061 1.00 69.00 180 ALA A O 1
ATOM 1438 N N . GLY A 1 181 ? 30.531 -18.053 33.049 1.00 60.78 181 GLY A N 1
ATOM 1439 C CA . GLY A 1 181 ? 31.749 -18.424 33.773 1.00 60.78 181 GLY A CA 1
ATOM 1440 C C . GLY A 1 181 ? 33.004 -17.688 33.294 1.00 60.78 181 GLY A C 1
ATOM 1441 O O . GLY A 1 181 ? 34.106 -18.157 33.565 1.00 60.78 181 GLY A O 1
ATOM 1442 N N . ALA A 1 182 ? 32.840 -16.575 32.573 1.00 64.50 182 ALA A N 1
ATOM 1443 C CA . ALA A 1 182 ? 33.934 -15.795 32.008 1.00 64.50 182 ALA A CA 1
ATOM 1444 C C . ALA A 1 182 ? 34.362 -14.690 32.983 1.00 64.50 182 ALA A C 1
ATOM 1446 O O . ALA A 1 182 ? 33.529 -13.959 33.525 1.00 64.50 182 ALA A O 1
ATOM 1447 N N . SER A 1 183 ? 35.669 -14.558 33.198 1.00 64.19 183 SER A N 1
ATOM 1448 C CA . SER A 1 183 ? 36.232 -13.455 33.979 1.00 64.19 183 SER A CA 1
ATOM 1449 C C . SER A 1 183 ? 36.322 -12.182 33.129 1.00 64.19 183 SER A C 1
ATOM 1451 O O . SER A 1 183 ? 36.506 -12.248 31.913 1.00 64.19 183 SER A O 1
ATOM 1453 N N . ALA A 1 184 ? 36.173 -11.007 33.751 1.00 60.91 184 ALA A N 1
ATOM 1454 C CA . ALA A 1 184 ? 36.211 -9.719 33.046 1.00 60.91 184 ALA A CA 1
ATOM 1455 C C . ALA A 1 184 ? 37.499 -9.539 32.210 1.00 60.91 184 ALA A C 1
ATOM 1457 O O . ALA A 1 184 ? 37.442 -9.005 31.103 1.00 60.91 184 ALA A O 1
ATOM 1458 N N . ASP A 1 185 ? 38.617 -10.087 32.694 1.00 61.50 185 ASP A N 1
ATOM 1459 C CA . ASP A 1 185 ? 39.925 -10.044 32.034 1.00 61.50 185 ASP A CA 1
ATOM 1460 C C . ASP A 1 185 ? 39.967 -10.863 30.723 1.00 61.50 185 ASP A C 1
ATOM 1462 O O . ASP A 1 185 ? 40.657 -10.492 29.774 1.00 61.50 185 ASP A O 1
ATOM 1466 N N . GLU A 1 186 ? 39.201 -11.956 30.616 1.00 61.75 186 GLU A N 1
ATOM 1467 C CA . GLU A 1 186 ? 39.135 -12.784 29.398 1.00 61.75 186 GLU A CA 1
ATOM 1468 C C . GLU A 1 186 ? 38.338 -12.103 28.280 1.00 61.75 186 GLU A C 1
ATOM 1470 O O . GLU A 1 186 ? 38.620 -12.298 27.097 1.00 61.75 186 GLU A O 1
ATOM 1475 N N . LEU A 1 187 ? 37.357 -11.279 28.646 1.00 61.19 187 LEU A N 1
ATOM 1476 C CA . LEU A 1 187 ? 36.554 -10.512 27.698 1.00 61.19 187 LEU A CA 1
ATOM 1477 C C . LEU A 1 187 ? 37.285 -9.282 27.179 1.00 61.19 187 LEU A C 1
ATOM 1479 O O . LEU A 1 187 ? 37.180 -8.985 25.990 1.00 61.19 187 LEU A O 1
ATOM 1483 N N . GLU A 1 188 ? 38.050 -8.604 28.035 1.00 62.06 188 GLU A N 1
ATOM 1484 C CA . GLU A 1 188 ? 38.921 -7.506 27.612 1.00 62.06 188 GLU A CA 1
ATOM 1485 C C . GLU A 1 188 ? 40.024 -8.027 26.677 1.00 62.06 188 GLU A C 1
ATOM 1487 O O . GLU A 1 188 ? 40.204 -7.486 25.587 1.00 62.06 188 GLU A O 1
ATOM 1492 N N . ALA A 1 189 ? 40.636 -9.175 26.993 1.00 65.44 189 ALA A N 1
ATOM 1493 C CA . ALA A 1 189 ? 41.591 -9.840 26.105 1.00 65.44 189 ALA A CA 1
ATOM 1494 C C . ALA A 1 189 ? 40.964 -10.296 24.770 1.00 65.44 189 ALA A C 1
ATOM 1496 O O . ALA A 1 189 ? 41.581 -10.163 23.708 1.00 65.44 189 ALA A O 1
ATOM 1497 N N . ALA A 1 190 ? 39.728 -10.811 24.784 1.00 61.31 190 ALA A N 1
ATOM 1498 C CA . ALA A 1 190 ? 39.011 -11.172 23.562 1.00 61.31 190 ALA A CA 1
ATOM 1499 C C . ALA A 1 190 ? 38.683 -9.934 22.708 1.00 61.31 190 ALA A C 1
ATOM 1501 O O . ALA A 1 190 ? 38.871 -9.966 21.489 1.00 61.31 190 ALA A O 1
ATOM 1502 N N . LEU A 1 191 ? 38.267 -8.830 23.336 1.00 61.09 191 LEU A N 1
ATOM 1503 C CA . LEU A 1 191 ? 38.004 -7.555 22.669 1.00 61.09 191 LEU A CA 1
ATOM 1504 C C . LEU A 1 191 ? 39.278 -6.975 22.043 1.00 61.09 191 LEU A C 1
ATOM 1506 O O . LEU A 1 191 ? 39.253 -6.638 20.858 1.00 61.09 191 LEU A O 1
ATOM 1510 N N . GLU A 1 192 ? 40.397 -6.961 22.770 1.00 56.66 192 GLU A N 1
ATOM 1511 C CA . GLU A 1 192 ? 41.707 -6.533 22.256 1.00 56.66 192 GLU A CA 1
ATOM 1512 C C . GLU A 1 192 ? 42.201 -7.423 21.105 1.00 56.66 192 GLU A C 1
ATOM 1514 O O . GLU A 1 192 ? 42.730 -6.924 20.110 1.00 56.66 192 GLU A O 1
ATOM 1519 N N . SER A 1 193 ? 41.964 -8.737 21.171 1.00 56.62 193 SER A N 1
ATOM 1520 C CA . SER A 1 193 ? 42.313 -9.658 20.078 1.00 56.62 193 SER A CA 1
ATOM 1521 C C . SER A 1 193 ? 41.423 -9.502 18.836 1.00 56.62 193 SER A C 1
ATOM 1523 O O . SER A 1 193 ? 41.831 -9.855 17.729 1.00 56.62 193 SER A O 1
ATOM 1525 N N . SER A 1 194 ? 40.211 -8.965 19.011 1.00 48.66 194 SER A N 1
ATOM 1526 C CA . SER A 1 194 ? 39.216 -8.797 17.947 1.00 48.66 194 SER A CA 1
ATOM 1527 C C . SER A 1 194 ? 39.275 -7.435 17.251 1.00 48.66 194 SER A C 1
ATOM 1529 O O . SER A 1 194 ? 38.652 -7.275 16.202 1.00 48.66 194 SER A O 1
ATOM 1531 N N . THR A 1 195 ? 40.035 -6.464 17.777 1.00 39.50 195 THR A N 1
ATOM 1532 C CA . THR A 1 195 ? 40.281 -5.197 17.076 1.00 39.50 195 THR A CA 1
ATOM 1533 C C . THR A 1 195 ? 41.243 -5.407 15.900 1.00 39.50 195 THR A C 1
ATOM 1535 O O . THR A 1 195 ? 42.418 -5.706 16.120 1.00 39.50 195 THR A O 1
ATOM 1538 N N . PRO A 1 196 ? 40.802 -5.236 14.637 1.00 40.66 196 PRO A N 1
ATOM 1539 C CA . PRO A 1 196 ? 41.705 -5.311 13.506 1.00 40.66 196 PRO A CA 1
ATOM 1540 C C . PRO A 1 196 ? 42.664 -4.120 13.549 1.00 40.66 196 PRO A C 1
ATOM 1542 O O . PRO A 1 196 ? 42.251 -2.967 13.688 1.00 40.66 196 PRO A O 1
ATOM 1545 N N . LEU A 1 197 ? 43.954 -4.440 13.431 1.00 37.56 197 LEU A N 1
ATOM 1546 C CA . LEU A 1 197 ? 45.066 -3.522 13.220 1.00 37.56 197 LEU A CA 1
ATOM 1547 C C . LEU A 1 197 ? 44.643 -2.330 12.353 1.00 37.56 197 LEU A C 1
ATOM 1549 O O . LEU A 1 197 ? 44.232 -2.492 11.203 1.00 37.56 197 LEU A O 1
ATOM 1553 N N . ARG A 1 198 ? 44.798 -1.124 12.913 1.00 37.75 198 ARG A N 1
ATOM 1554 C CA . ARG A 1 198 ? 44.891 0.117 12.141 1.00 37.75 198 ARG A CA 1
ATOM 1555 C C . ARG A 1 198 ? 45.844 -0.135 10.973 1.00 37.75 198 ARG A C 1
ATOM 1557 O O . ARG A 1 198 ? 47.003 -0.470 11.204 1.00 37.75 198 ARG A O 1
ATOM 1564 N N . CYS A 1 199 ? 45.361 0.027 9.742 1.00 33.72 199 CYS A N 1
ATOM 1565 C CA . CYS A 1 199 ? 46.237 0.179 8.588 1.00 33.72 199 CYS A CA 1
ATOM 1566 C C . CYS A 1 199 ? 47.113 1.404 8.854 1.00 33.72 199 CYS A C 1
ATOM 1568 O O . CYS A 1 199 ? 46.632 2.534 8.849 1.00 33.72 199 CYS A O 1
ATOM 1570 N N . SER A 1 200 ? 48.377 1.153 9.173 1.00 37.31 200 SER A N 1
ATOM 1571 C CA . SER A 1 200 ? 49.425 2.156 9.231 1.00 37.31 200 SER A CA 1
ATOM 1572 C C . SER A 1 200 ? 49.558 2.782 7.845 1.00 37.31 200 SER A C 1
ATOM 1574 O O . SER A 1 200 ? 49.914 2.094 6.888 1.00 37.31 200 SER A O 1
ATOM 1576 N N . ASP A 1 201 ? 49.263 4.075 7.741 1.00 42.81 201 ASP A N 1
ATOM 1577 C CA . ASP A 1 201 ? 49.738 4.912 6.646 1.00 42.81 201 ASP A CA 1
ATOM 1578 C C . ASP A 1 201 ? 51.267 4.935 6.697 1.00 42.81 201 ASP A C 1
ATOM 1580 O O . ASP A 1 201 ? 51.843 5.626 7.532 1.00 42.81 201 ASP A O 1
ATOM 1584 N N . GLU A 1 202 ? 51.931 4.185 5.818 1.00 37.09 202 GLU A N 1
ATOM 1585 C CA . GLU A 1 202 ? 53.345 4.389 5.514 1.00 37.09 202 GLU A CA 1
ATOM 1586 C C . GLU A 1 202 ? 53.683 3.946 4.074 1.00 37.09 202 GLU A C 1
ATOM 1588 O O . GLU A 1 202 ? 53.647 2.765 3.739 1.00 37.09 202 GLU A O 1
ATOM 1593 N N . HIS A 1 203 ? 54.103 4.941 3.277 1.00 37.53 203 HIS A N 1
ATOM 1594 C CA . HIS A 1 203 ? 54.904 4.890 2.039 1.00 37.53 203 HIS A CA 1
ATOM 1595 C C . HIS A 1 203 ? 54.236 4.453 0.713 1.00 37.53 203 HIS A C 1
ATOM 1597 O O . HIS A 1 203 ? 54.208 3.271 0.379 1.00 37.53 203 HIS A O 1
ATOM 1603 N N . ARG A 1 204 ? 53.916 5.423 -0.165 1.00 36.41 204 ARG A N 1
ATOM 1604 C CA . ARG A 1 204 ? 54.788 5.883 -1.278 1.00 36.41 204 ARG A CA 1
ATOM 1605 C C . ARG A 1 204 ? 54.082 6.881 -2.200 1.00 36.41 204 ARG A C 1
ATOM 1607 O O . ARG A 1 204 ? 52.909 6.638 -2.543 1.00 36.41 204 ARG A O 1
#

Sequence (204 aa):
MQEKKEQLRLARVEDFRNKKLVMNRLGKTIELIVKLENNLDDESKDEQRSKLRDQLETRGLEAARDHEMLELAGTPQDIVDFRRKIAPVLCLHACPHCGEEMDPRGSNIMESPSDFSFICWDCEEEFHAPMAQSVESRLNNGSRISIDPNVKPRLPVVKAPLKDQSSSITDLMMRDLESAGASADELEAALESSTPLRCSDEHR

Secondary structure (DSSP, 8-state):
-HHHHHHHHHHHHHHHHHHHHHHHHHHHHHHHHHHHHHHHHH---HHHHHHHHHHHHHHHHHHHHHHHHTT--S-HHHHHHIIIIITTTS-PEEPTTT--EE-HHHHB-TT-TTS-EEE-TTT--EEE-HHHHHHHHHHHT-SS----TTSPPSS---PPPPPP---SHHHHHHHHHHHHT--HHHHHHHHHHHS---------

pLDDT: mean 72.42, std 12.49, range [33.72, 93.69]

Radius of gyration: 28.03 Å; chains: 1; bounding box: 87×41×69 Å

Foldseek 3Di:
DVVVVVVVLVVLLVVVVVLVVLLVVLVVLVVVLVVLVVCLVVDDDPVVNVVSVVSNVVSLVSNVVSCVVNVDPDDSVVVVCCVVPVVVVQPFDQDPPPRDTHRQVSQAPPPDPPAQWGADSPVRDIDHDPVRVVVVVVVVVPDDDDDDPPDDDPDPPPDDPDDPPPPDPVVVVVVVCVVVVHDPVVVVVVVVVPDPDDPDDDDD